Protein AF-A0A0L0DSD6-F1 (afdb_monomer_lite)

Secondary structure (DSSP, 8-state):
-HHHHHHHHHHHTHHHHHHHHTTHHHHS-HHHHHHHHHHHHHHHHHHHHHHHHHS-TTTTSHHHHHHHHHHHHHHHHHHHHHHHHHHHHS-S--HHHHHHHHHHHHHHHHHHTHHHHHHHTTSSS--HHHHHHHHHHHHHHHHHHHHHHHHHHHHHHHHHHH--SS----GGGHHHHHHHHHHHHHHHHHHHTTT--HHHHHHHHHHHHHHHHHHHHHHHHHHHHHHHHHH--

Organism: NCBI:txid461836

pLDDT: mean 80.68, std 10.78, range [45.0, 94.31]

InterPro domains:
  IPR019164 Transmembrane protein 147 [PF09767] (1-146)
  IPR019164 Transmembrane protein 147 [PTHR12869] (1-210)

Radius of gyration: 18.96 Å; chains: 1; bounding box: 38×43×60 Å

Sequence (233 aa):
MFYFLACLLVAFGPYPMVYYGSKLSDYASTSLVVRGALGYVLTSTAHMIFMATFLPVDAHEGTLRVVSLVGQTIISLVAIVGALATVSSASGSDKTKMKALALGWGAAEALGKVPQMWMGSRAHEIDLSCIGLAIKSNFDGIAAVGFLYGAFLLFEYASSLRFTSARQFVPSLFPLTAILLSIKSVVPVALSALALPLPLAIATSAAIAFGSYYLAQSAFAIHRSTRYKKRDR

Structure (mmCIF, N/CA/C/O backbone):
data_AF-A0A0L0DSD6-F1
#
_entry.id   AF-A0A0L0DSD6-F1
#
loop_
_atom_site.group_PDB
_atom_site.id
_atom_site.type_symbol
_atom_site.label_atom_id
_atom_site.label_alt_id
_atom_site.label_comp_id
_atom_site.label_asym_id
_atom_site.label_entity_id
_atom_site.label_seq_id
_atom_site.pdbx_PDB_ins_code
_atom_site.Cartn_x
_atom_site.Cartn_y
_atom_site.Cartn_z
_atom_site.occupancy
_atom_site.B_iso_or_equiv
_atom_site.auth_seq_id
_atom_site.auth_comp_id
_atom_site.auth_asym_id
_atom_site.auth_atom_id
_atom_site.pdbx_PDB_model_num
ATOM 1 N N . MET A 1 1 ? 4.543 -17.716 -23.379 1.00 69.75 1 MET A N 1
ATOM 2 C CA . MET A 1 1 ? 3.279 -17.911 -22.621 1.00 69.75 1 MET A CA 1
ATOM 3 C C . MET A 1 1 ? 3.491 -18.566 -21.257 1.00 69.75 1 MET A C 1
ATOM 5 O O . MET A 1 1 ? 3.082 -17.962 -20.278 1.00 69.75 1 MET A O 1
ATOM 9 N N . PHE A 1 2 ? 4.153 -19.727 -21.146 1.00 80.00 2 PHE A N 1
ATOM 10 C CA . PHE A 1 2 ? 4.394 -20.376 -19.840 1.00 80.00 2 PHE A CA 1
ATOM 11 C C . PHE A 1 2 ? 5.131 -19.486 -18.825 1.00 80.00 2 PHE A C 1
ATOM 13 O O . PHE A 1 2 ? 4.743 -19.428 -17.664 1.00 80.00 2 PHE A O 1
ATOM 20 N N . TYR A 1 3 ? 6.123 -18.716 -19.280 1.00 80.75 3 TYR A N 1
ATOM 21 C CA . TYR A 1 3 ? 6.858 -17.772 -18.432 1.00 80.75 3 TYR A CA 1
ATOM 22 C C . TYR A 1 3 ? 5.982 -16.639 -17.866 1.00 80.75 3 TYR A C 1
ATOM 24 O O . TYR A 1 3 ? 6.074 -16.293 -16.690 1.00 80.75 3 TYR A O 1
ATOM 32 N N . PHE A 1 4 ? 5.072 -16.111 -18.689 1.00 84.56 4 PHE A N 1
ATOM 33 C CA . PHE A 1 4 ? 4.094 -15.112 -18.261 1.00 84.56 4 PHE A CA 1
ATOM 34 C C . PHE A 1 4 ? 3.147 -15.677 -17.198 1.00 84.56 4 PHE A C 1
ATOM 36 O O . PHE A 1 4 ? 2.954 -15.046 -16.161 1.00 84.56 4 PHE A O 1
ATOM 43 N N . LEU A 1 5 ? 2.608 -16.885 -17.418 1.00 86.50 5 LEU A N 1
ATOM 44 C CA . LEU A 1 5 ? 1.748 -17.552 -16.435 1.00 86.50 5 LEU A CA 1
ATOM 45 C C . LEU A 1 5 ? 2.486 -17.807 -15.117 1.00 86.50 5 LEU A C 1
ATOM 47 O O . LEU A 1 5 ? 1.897 -17.607 -14.062 1.00 86.50 5 LEU A O 1
ATOM 51 N N . ALA A 1 6 ? 3.761 -18.200 -15.160 1.00 87.94 6 ALA A N 1
ATOM 52 C CA . ALA A 1 6 ? 4.568 -18.387 -13.957 1.00 87.94 6 ALA A CA 1
ATOM 53 C C . ALA A 1 6 ? 4.740 -17.074 -13.174 1.00 87.94 6 ALA A C 1
ATOM 55 O O . ALA A 1 6 ? 4.509 -17.051 -11.967 1.00 87.94 6 ALA A O 1
ATOM 56 N N . CYS A 1 7 ? 5.059 -15.963 -13.850 1.00 86.56 7 CYS A N 1
ATOM 57 C CA . CYS A 1 7 ? 5.152 -14.645 -13.208 1.00 86.56 7 CYS A CA 1
ATOM 58 C C . CYS A 1 7 ? 3.807 -14.205 -12.614 1.00 86.56 7 CYS A C 1
ATOM 60 O O . CYS A 1 7 ? 3.757 -13.680 -11.502 1.00 86.56 7 CYS A O 1
ATOM 62 N N . LEU A 1 8 ? 2.710 -14.465 -13.327 1.00 89.31 8 LEU A N 1
ATOM 63 C CA . LEU A 1 8 ? 1.361 -14.146 -12.874 1.00 89.31 8 LEU A CA 1
ATOM 64 C C . LEU A 1 8 ? 0.962 -15.004 -11.668 1.00 89.31 8 LEU A C 1
ATOM 66 O O . LEU A 1 8 ? 0.360 -14.495 -10.731 1.00 89.31 8 LEU A O 1
ATOM 70 N N . LEU A 1 9 ? 1.354 -16.276 -11.636 1.00 90.25 9 LEU A N 1
ATOM 71 C CA . LEU A 1 9 ? 1.111 -17.163 -10.502 1.00 90.25 9 LEU A CA 1
ATOM 72 C C . LEU A 1 9 ? 1.941 -16.759 -9.278 1.00 90.25 9 LEU A C 1
ATOM 74 O O . LEU A 1 9 ? 1.424 -16.780 -8.165 1.00 90.25 9 LEU A O 1
ATOM 78 N N . VAL A 1 10 ? 3.185 -16.316 -9.470 1.00 90.31 10 VAL A N 1
ATOM 79 C CA . VAL A 1 10 ? 4.009 -15.755 -8.387 1.00 90.31 10 VAL A CA 1
ATOM 80 C C . VAL A 1 10 ? 3.399 -14.463 -7.843 1.00 90.31 10 VAL A C 1
ATOM 82 O O . VAL A 1 10 ? 3.351 -14.292 -6.627 1.00 90.31 10 VAL A O 1
ATOM 85 N N . ALA A 1 11 ? 2.912 -13.570 -8.709 1.00 89.50 11 ALA A N 1
ATOM 86 C CA . ALA A 1 11 ? 2.319 -12.300 -8.296 1.00 89.50 11 ALA A CA 1
ATOM 87 C C . ALA A 1 11 ? 0.927 -12.473 -7.664 1.00 89.50 11 ALA A C 1
ATOM 89 O O . ALA A 1 11 ? 0.649 -11.896 -6.625 1.00 89.50 11 ALA A O 1
ATOM 90 N N . PHE A 1 12 ? 0.031 -13.266 -8.254 1.00 90.19 12 PHE A N 1
ATOM 91 C CA . PHE A 1 12 ? -1.355 -13.377 -7.784 1.00 90.19 12 PHE A CA 1
ATOM 92 C C . PHE A 1 12 ? -1.611 -14.547 -6.844 1.00 90.19 12 PHE A C 1
ATOM 94 O O . PHE A 1 12 ? -2.580 -14.494 -6.093 1.00 90.19 12 PHE A O 1
ATOM 101 N N . GLY A 1 13 ? -0.755 -15.569 -6.830 1.00 90.00 13 GLY A N 1
ATOM 102 C CA . GLY A 1 13 ? -0.880 -16.748 -5.969 1.00 90.00 13 GLY A CA 1
ATOM 103 C C . GLY A 1 13 ? -1.116 -16.463 -4.478 1.00 90.00 13 GLY A C 1
ATOM 104 O O . GLY A 1 13 ? -1.987 -17.114 -3.893 1.00 90.00 13 GLY A O 1
ATOM 105 N N . PRO A 1 14 ? -0.431 -15.495 -3.833 1.00 89.44 14 PRO A N 1
ATOM 106 C CA . PRO A 1 14 ? -0.626 -15.259 -2.402 1.00 89.44 14 PRO A CA 1
ATOM 107 C C . PRO A 1 14 ? -1.974 -14.608 -2.052 1.00 89.44 14 PRO A C 1
ATOM 109 O O . PRO A 1 14 ? -2.467 -14.805 -0.944 1.00 89.44 14 PRO A O 1
ATOM 112 N N . TYR A 1 15 ? -2.618 -13.869 -2.959 1.00 89.44 15 TYR A N 1
ATOM 113 C CA . TYR A 1 15 ? -3.869 -13.156 -2.663 1.00 89.44 15 TYR A CA 1
ATOM 114 C C . TYR A 1 15 ? -5.059 -14.075 -2.321 1.00 89.44 15 TYR A C 1
ATOM 116 O O . TYR A 1 15 ? -5.666 -13.866 -1.265 1.00 89.44 15 TYR A O 1
ATOM 124 N N . PRO A 1 16 ? -5.404 -15.108 -3.122 1.00 87.12 16 PRO A N 1
ATOM 125 C CA . PRO A 1 16 ? -6.458 -16.051 -2.759 1.00 87.12 16 PRO A CA 1
ATOM 126 C C . PRO A 1 16 ? -6.067 -16.890 -1.537 1.00 87.12 16 PRO A C 1
ATOM 128 O O . PRO A 1 16 ? -6.916 -17.136 -0.683 1.00 87.12 16 PRO A O 1
ATOM 131 N N . MET A 1 17 ? -4.788 -17.266 -1.390 1.00 89.19 17 MET A N 1
ATOM 132 C CA . MET A 1 17 ? -4.315 -17.986 -0.200 1.00 89.19 17 MET A CA 1
ATOM 133 C C . MET A 1 17 ? -4.539 -17.178 1.081 1.00 89.19 17 MET A C 1
ATOM 135 O O . MET A 1 17 ? -5.033 -17.717 2.068 1.00 89.19 17 MET A O 1
ATOM 139 N N . VAL A 1 18 ? -4.236 -15.878 1.069 1.00 88.50 18 VAL A N 1
ATOM 140 C CA . VAL A 1 18 ? -4.477 -14.993 2.217 1.00 88.50 18 VAL A CA 1
ATOM 141 C C . VAL A 1 18 ? -5.972 -14.769 2.440 1.00 88.50 18 VAL A C 1
ATOM 143 O O . VAL A 1 18 ? -6.398 -14.748 3.596 1.00 88.50 18 VAL A O 1
ATOM 146 N N . TYR A 1 19 ? -6.771 -14.640 1.376 1.00 86.25 19 TYR A N 1
ATOM 147 C CA . TYR A 1 19 ? -8.222 -14.450 1.473 1.00 86.25 19 TYR A CA 1
ATOM 148 C C . TYR A 1 19 ? -8.910 -15.615 2.201 1.00 86.25 19 TYR A C 1
ATOM 150 O O . TYR A 1 19 ? -9.615 -15.393 3.190 1.00 86.25 19 TYR A O 1
ATOM 158 N N . TYR A 1 20 ? -8.645 -16.851 1.767 1.00 86.31 20 TYR A N 1
ATOM 159 C CA . TYR A 1 20 ? -9.220 -18.053 2.379 1.00 86.31 20 TYR A CA 1
ATOM 160 C C . TYR A 1 20 ? -8.522 -18.429 3.694 1.00 86.31 20 TYR A C 1
ATOM 162 O O . TYR A 1 20 ? -9.185 -18.723 4.688 1.00 86.31 20 TYR A O 1
ATOM 170 N N . GLY A 1 21 ? -7.190 -18.353 3.753 1.00 83.56 21 GLY A N 1
ATOM 171 C CA . GLY A 1 21 ? -6.407 -18.742 4.931 1.00 83.56 21 GLY A CA 1
ATOM 172 C C . GLY A 1 21 ? -6.608 -17.831 6.144 1.00 83.56 21 GLY A C 1
ATOM 173 O O . GLY A 1 21 ? -6.533 -18.285 7.283 1.00 83.56 21 GLY A O 1
ATOM 174 N N . SER A 1 22 ? -6.926 -16.552 5.929 1.00 79.88 22 SER A N 1
ATOM 175 C CA . SER A 1 22 ? -7.184 -15.599 7.019 1.00 79.88 22 SER A CA 1
ATOM 176 C C . SER A 1 22 ? -8.644 -15.590 7.493 1.00 79.88 22 SER A C 1
ATOM 178 O O . SER A 1 22 ? -8.999 -14.733 8.307 1.00 79.88 22 SER A O 1
ATOM 180 N N . LYS A 1 23 ? -9.496 -16.487 6.966 1.00 75.19 23 LYS A N 1
ATOM 181 C CA . LYS A 1 23 ? -10.960 -16.499 7.163 1.00 75.19 23 LYS A CA 1
ATOM 182 C C . LYS A 1 23 ? -11.616 -15.148 6.869 1.00 75.19 23 LYS A C 1
ATOM 184 O O . LYS A 1 23 ? -12.619 -14.774 7.475 1.00 75.19 23 LYS A O 1
ATOM 189 N N . LEU A 1 24 ? -11.036 -14.375 5.948 1.00 70.94 24 LEU A N 1
ATOM 190 C CA . LEU A 1 24 ? -11.597 -13.081 5.568 1.00 70.94 24 LEU A CA 1
ATOM 191 C C . LEU A 1 24 ? -12.964 -13.259 4.899 1.00 70.94 24 LEU A C 1
ATOM 193 O O . LEU A 1 24 ? -13.801 -12.381 5.051 1.00 70.94 24 LEU A O 1
ATOM 197 N N . SER A 1 25 ? -13.198 -14.401 4.247 1.00 71.44 25 SER A N 1
ATOM 198 C CA . SER A 1 25 ? -14.497 -14.810 3.702 1.00 71.44 25 SER A CA 1
ATOM 199 C C . SER A 1 25 ? -15.634 -14.799 4.727 1.00 71.44 25 SER A C 1
ATOM 201 O O . SER A 1 25 ? -16.761 -14.476 4.367 1.00 71.44 25 SER A O 1
ATOM 203 N N . ASP A 1 26 ? -15.339 -15.112 5.993 1.00 70.94 26 ASP A N 1
ATOM 204 C CA . ASP A 1 26 ? -16.354 -15.284 7.040 1.00 70.94 26 ASP A CA 1
ATOM 205 C C . ASP A 1 26 ? -16.650 -13.963 7.765 1.00 70.94 26 ASP A C 1
ATOM 207 O O . ASP A 1 26 ? -17.764 -13.725 8.227 1.00 70.94 26 ASP A O 1
ATOM 211 N N . TYR A 1 27 ? -15.642 -13.088 7.872 1.00 63.53 27 TYR A N 1
ATOM 212 C CA . TYR A 1 27 ? -15.708 -11.854 8.665 1.00 63.53 27 TYR A CA 1
ATOM 213 C C . TYR A 1 27 ? -15.792 -10.569 7.836 1.00 63.53 27 TYR A C 1
ATOM 215 O O . TYR A 1 27 ? -16.232 -9.537 8.347 1.00 63.53 27 TYR A O 1
ATOM 223 N N . ALA A 1 28 ? -15.326 -10.583 6.589 1.00 62.84 28 ALA A N 1
ATOM 224 C CA . ALA A 1 28 ? -15.305 -9.424 5.711 1.00 62.84 28 ALA A CA 1
ATOM 225 C C . ALA A 1 28 ? -16.089 -9.723 4.433 1.00 62.84 28 ALA A C 1
ATOM 227 O O . ALA A 1 28 ? -15.773 -10.633 3.672 1.00 62.84 28 ALA A O 1
ATOM 228 N N . SER A 1 29 ? -17.101 -8.898 4.162 1.00 70.06 29 SER A N 1
ATOM 229 C CA . SER A 1 29 ? -17.829 -8.966 2.899 1.00 70.06 29 SER A CA 1
ATOM 230 C C . SER A 1 29 ? -16.860 -8.740 1.732 1.00 70.06 29 SER A C 1
ATOM 232 O O . SER A 1 29 ? -16.035 -7.825 1.780 1.00 70.06 29 SER A O 1
ATOM 234 N N . THR A 1 30 ? -16.989 -9.533 0.665 1.00 81.88 30 THR A N 1
ATOM 235 C CA . THR A 1 30 ? -16.294 -9.342 -0.626 1.00 81.88 30 THR A CA 1
ATOM 236 C C . THR A 1 30 ? -16.360 -7.891 -1.114 1.00 81.88 30 THR A C 1
ATOM 238 O O . THR A 1 30 ? -15.410 -7.392 -1.714 1.00 81.88 30 THR A O 1
ATOM 241 N N . SER A 1 31 ? -17.429 -7.172 -0.761 1.00 84.00 31 SER A N 1
ATOM 242 C CA . SER A 1 31 ? -17.595 -5.740 -1.017 1.00 84.00 31 SER A CA 1
ATOM 243 C C . SER A 1 31 ? -16.468 -4.861 -0.454 1.00 84.00 31 SER A C 1
ATOM 245 O O . SER A 1 31 ? -16.111 -3.871 -1.086 1.00 84.00 31 SER A O 1
ATOM 247 N N . LEU A 1 32 ? -15.859 -5.207 0.686 1.00 88.50 32 LEU A N 1
ATOM 248 C CA . LEU A 1 32 ? -14.730 -4.460 1.257 1.00 88.50 32 LEU A CA 1
ATOM 249 C C . LEU A 1 32 ? -13.452 -4.651 0.440 1.00 88.50 32 LEU A C 1
ATOM 251 O O . LEU A 1 32 ? -12.720 -3.691 0.222 1.00 88.50 32 LEU A O 1
ATOM 255 N N . VAL A 1 33 ? -13.206 -5.866 -0.052 1.00 90.00 33 VAL A N 1
ATOM 256 C CA . VAL A 1 33 ? -12.065 -6.145 -0.937 1.00 90.00 33 VAL A CA 1
ATOM 257 C C . VAL A 1 33 ? -12.231 -5.376 -2.249 1.00 90.00 33 VAL A C 1
ATOM 259 O O . VAL A 1 33 ? -11.305 -4.699 -2.689 1.00 90.00 33 VAL A O 1
ATOM 262 N N . VAL A 1 34 ? -13.438 -5.391 -2.826 1.00 91.19 34 VAL A N 1
ATOM 263 C CA . VAL A 1 34 ? -13.761 -4.626 -4.042 1.00 91.19 34 VAL A CA 1
ATOM 264 C C . VAL A 1 34 ? -13.596 -3.120 -3.819 1.00 91.19 34 VAL A C 1
ATOM 266 O O . VAL A 1 34 ? -12.998 -2.446 -4.653 1.00 91.19 34 VAL A O 1
ATOM 269 N N . ARG A 1 35 ? -14.049 -2.580 -2.679 1.00 91.44 35 ARG A N 1
ATOM 270 C CA . ARG A 1 35 ? -13.838 -1.164 -2.323 1.00 91.44 35 ARG A CA 1
ATOM 271 C C . ARG A 1 35 ? -12.358 -0.807 -2.212 1.00 91.44 35 ARG A C 1
ATOM 273 O O . ARG A 1 35 ? -11.963 0.247 -2.696 1.00 91.44 35 ARG A O 1
ATOM 280 N N . GLY A 1 36 ? -11.545 -1.680 -1.619 1.00 91.06 36 GLY A N 1
ATOM 281 C CA . GLY A 1 36 ? -10.095 -1.490 -1.538 1.00 91.06 36 GLY A CA 1
ATOM 282 C C . GLY A 1 36 ? -9.437 -1.447 -2.918 1.00 91.06 36 GLY A C 1
ATOM 283 O O . GLY A 1 36 ? -8.624 -0.564 -3.188 1.00 91.06 36 GLY A O 1
ATOM 284 N N . ALA A 1 37 ? -9.843 -2.352 -3.812 1.00 93.31 37 ALA A N 1
ATOM 285 C CA . ALA A 1 37 ? -9.363 -2.394 -5.190 1.00 93.31 37 ALA A CA 1
ATOM 286 C C . ALA A 1 37 ? -9.765 -1.141 -5.987 1.00 93.31 37 ALA A C 1
ATOM 288 O O . ALA A 1 37 ? -8.917 -0.510 -6.616 1.00 93.31 37 ALA A O 1
ATOM 289 N N . LEU A 1 38 ? -11.039 -0.737 -5.919 1.00 93.69 38 LEU A N 1
ATOM 290 C CA . LEU A 1 38 ? -11.533 0.483 -6.569 1.00 93.69 38 LEU A CA 1
ATOM 291 C C . LEU A 1 38 ? -10.842 1.738 -6.029 1.00 93.69 38 LEU A C 1
ATOM 293 O O . LEU A 1 38 ? -10.474 2.614 -6.809 1.00 93.69 38 LEU A O 1
ATOM 297 N N . GLY A 1 39 ? -10.618 1.800 -4.714 1.00 92.44 39 GLY A N 1
ATOM 298 C CA . GLY A 1 39 ? -9.873 2.876 -4.070 1.00 92.44 39 GLY A CA 1
ATOM 299 C C . GLY A 1 39 ? -8.476 3.040 -4.662 1.00 92.44 39 GLY A C 1
ATOM 300 O O . GLY A 1 39 ? -8.096 4.154 -5.024 1.00 92.44 39 GLY A O 1
ATOM 301 N N . TYR A 1 40 ? -7.744 1.937 -4.850 1.00 93.56 40 TYR A N 1
ATOM 302 C CA . TYR A 1 40 ? -6.434 1.976 -5.501 1.00 93.56 40 TYR A CA 1
ATOM 303 C C . TYR A 1 40 ? -6.523 2.459 -6.948 1.00 93.56 40 TYR A C 1
ATOM 305 O O . TYR A 1 40 ? -5.769 3.351 -7.323 1.00 93.56 40 TYR A O 1
ATOM 313 N N . VAL A 1 41 ? -7.437 1.907 -7.755 1.00 93.75 41 VAL A N 1
ATOM 314 C CA . VAL A 1 41 ? -7.557 2.267 -9.179 1.00 93.75 41 VAL A CA 1
ATOM 315 C C . VAL A 1 41 ? -7.830 3.761 -9.336 1.00 93.75 41 VAL A C 1
ATOM 317 O O . VAL A 1 41 ? -7.088 4.438 -10.040 1.00 93.75 41 VAL A O 1
ATOM 320 N N . LEU A 1 42 ? -8.819 4.300 -8.615 1.00 93.38 42 LEU A N 1
ATOM 321 C CA . LEU A 1 42 ? -9.150 5.728 -8.663 1.00 93.38 42 LEU A CA 1
ATOM 322 C C . LEU A 1 42 ? -7.969 6.603 -8.232 1.00 93.38 42 LEU A C 1
ATOM 324 O O . LEU A 1 42 ? -7.653 7.597 -8.884 1.00 93.38 42 LEU A O 1
ATOM 328 N N . THR A 1 43 ? -7.292 6.209 -7.153 1.00 92.75 43 THR A N 1
ATOM 329 C CA . THR A 1 43 ? -6.145 6.947 -6.615 1.00 92.75 43 THR A CA 1
ATOM 330 C C . THR A 1 43 ? -4.957 6.919 -7.571 1.00 92.75 43 THR A C 1
ATOM 332 O O . THR A 1 43 ? -4.324 7.946 -7.802 1.00 92.75 43 THR A O 1
ATOM 335 N N . SER A 1 44 ? -4.662 5.753 -8.142 1.00 92.38 44 SER A N 1
ATOM 336 C CA . SER A 1 44 ? -3.559 5.546 -9.079 1.00 92.38 44 SER A CA 1
ATOM 337 C C . SER A 1 44 ? -3.790 6.325 -10.371 1.00 92.38 44 SER A C 1
ATOM 339 O O . SER A 1 44 ? -2.899 7.043 -10.822 1.00 92.38 44 SER A O 1
ATOM 341 N N . THR A 1 45 ? -5.007 6.287 -10.921 1.00 91.00 45 THR A N 1
ATOM 342 C CA . THR A 1 45 ? -5.369 7.078 -12.103 1.00 91.00 45 THR A CA 1
ATOM 343 C C . THR A 1 45 ? -5.264 8.575 -11.829 1.00 91.00 45 THR A C 1
ATOM 345 O O . THR A 1 45 ? 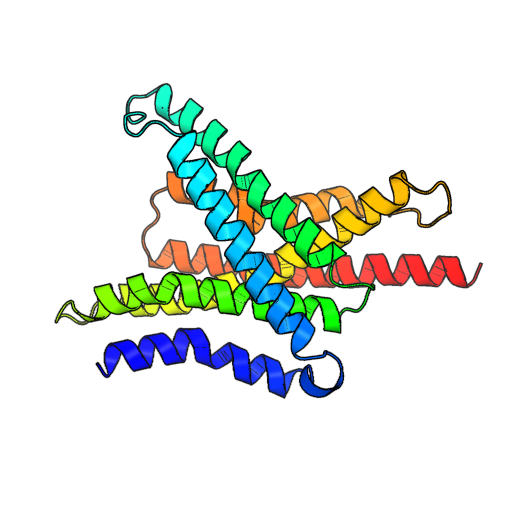-4.645 9.285 -12.618 1.00 91.00 45 THR A O 1
ATOM 348 N N . ALA A 1 46 ? -5.794 9.057 -10.700 1.00 90.69 46 ALA A N 1
ATOM 349 C CA . ALA A 1 46 ? -5.664 10.463 -10.323 1.00 90.69 46 ALA A CA 1
ATOM 350 C C . ALA A 1 46 ? -4.189 10.868 -10.202 1.00 90.69 46 ALA A C 1
ATOM 352 O O . ALA A 1 46 ? -3.771 11.851 -10.805 1.00 90.69 46 ALA A O 1
ATOM 353 N N . HIS A 1 47 ? -3.384 10.079 -9.488 1.00 88.62 47 HIS A N 1
ATOM 354 C CA . HIS A 1 47 ? -1.956 10.330 -9.315 1.00 88.62 47 HIS A CA 1
ATOM 355 C C . HIS A 1 47 ? -1.209 10.410 -10.655 1.00 88.62 47 HIS A C 1
ATOM 357 O O . HIS A 1 47 ? -0.403 11.318 -10.846 1.00 88.62 47 HIS A O 1
ATOM 363 N N . MET A 1 48 ? -1.511 9.518 -11.602 1.00 88.38 48 MET A N 1
ATOM 364 C CA . MET A 1 48 ? -0.903 9.539 -12.937 1.00 88.38 48 MET A CA 1
ATOM 365 C C . MET A 1 48 ? -1.317 10.767 -13.753 1.00 88.38 48 MET A C 1
ATOM 367 O O . MET A 1 48 ? -0.473 11.351 -14.428 1.00 88.38 48 MET A O 1
ATOM 371 N N . ILE A 1 49 ? -2.579 11.199 -13.658 1.00 89.44 49 ILE A N 1
ATOM 372 C CA . ILE A 1 49 ? -3.046 12.434 -14.304 1.00 89.44 49 ILE A CA 1
ATOM 373 C C . ILE A 1 49 ? -2.310 13.643 -13.717 1.00 89.44 49 ILE A C 1
ATOM 375 O O . ILE A 1 49 ? -1.752 14.428 -14.474 1.00 89.44 49 ILE A O 1
ATOM 379 N N . PHE A 1 50 ? -2.236 13.758 -12.385 1.00 88.12 50 PHE A N 1
ATOM 380 C CA . PHE A 1 50 ? -1.523 14.855 -11.721 1.00 88.12 50 PHE A CA 1
ATOM 381 C C . PHE A 1 50 ? -0.033 14.881 -12.080 1.00 88.12 50 PHE A C 1
ATOM 383 O O . PHE A 1 50 ? 0.513 15.951 -12.349 1.00 88.12 50 PHE A O 1
ATOM 390 N N . MET A 1 51 ? 0.618 13.715 -12.121 1.00 84.56 51 MET A N 1
ATOM 391 C CA . MET A 1 51 ? 2.008 13.604 -12.568 1.00 84.56 51 MET A CA 1
ATOM 392 C C . MET A 1 51 ? 2.170 14.105 -14.006 1.00 84.56 51 MET A C 1
ATOM 394 O O . MET A 1 51 ? 3.076 14.887 -14.272 1.00 84.56 51 MET A O 1
ATOM 398 N N . ALA A 1 52 ? 1.279 13.714 -14.918 1.00 85.94 52 ALA A N 1
ATOM 399 C CA . ALA A 1 52 ? 1.360 14.103 -16.324 1.00 85.94 52 ALA A CA 1
ATOM 400 C C . ALA A 1 52 ? 1.046 15.588 -16.580 1.00 85.94 52 ALA A C 1
ATOM 402 O O . ALA A 1 52 ? 1.575 16.163 -17.525 1.00 85.94 52 ALA A O 1
ATOM 403 N N . THR A 1 53 ? 0.187 16.217 -15.772 1.00 86.88 53 THR A N 1
ATOM 404 C CA . THR A 1 53 ? -0.217 17.617 -15.985 1.00 86.88 53 THR A CA 1
ATOM 405 C C . THR A 1 53 ? 0.727 18.624 -15.342 1.00 86.88 53 THR A C 1
ATOM 407 O O . THR A 1 53 ? 0.920 19.706 -15.887 1.00 86.88 53 THR A O 1
ATOM 410 N N . PHE A 1 54 ? 1.268 18.311 -14.160 1.00 80.00 54 PHE A N 1
ATOM 411 C CA . PHE A 1 54 ? 2.037 19.276 -13.366 1.00 80.00 54 PHE A CA 1
ATOM 412 C C . PHE A 1 54 ? 3.554 19.131 -13.508 1.00 80.00 54 PHE A C 1
ATOM 414 O O . PHE A 1 54 ? 4.266 20.073 -13.158 1.00 80.00 54 PHE A O 1
ATOM 421 N N . LEU A 1 55 ? 4.069 18.001 -14.013 1.00 77.06 55 LEU A N 1
ATOM 422 C CA . LEU A 1 55 ? 5.499 17.855 -14.285 1.00 77.06 55 LEU A CA 1
ATOM 423 C C . LEU A 1 55 ? 5.823 18.083 -15.767 1.00 77.06 55 LEU A C 1
ATOM 425 O O . LEU A 1 55 ? 5.407 17.284 -16.606 1.00 77.06 55 LEU A O 1
ATOM 429 N N . PRO A 1 56 ? 6.606 19.124 -16.100 1.00 65.94 56 PRO A N 1
ATOM 430 C CA . PRO A 1 56 ? 7.131 19.295 -17.448 1.00 65.94 56 PRO A CA 1
ATOM 431 C C . PRO A 1 56 ? 8.165 18.204 -17.771 1.00 65.94 56 PRO A C 1
ATOM 433 O O . PRO A 1 56 ? 8.977 17.829 -16.923 1.00 65.94 56 PRO A O 1
ATOM 436 N N . VAL A 1 57 ? 8.143 17.716 -19.015 1.00 61.47 57 VAL A N 1
ATOM 437 C CA . VAL A 1 57 ? 8.979 16.600 -19.505 1.00 61.47 57 VAL A CA 1
ATOM 438 C C . VAL A 1 57 ? 10.482 16.946 -19.516 1.00 61.47 57 VAL A C 1
ATOM 440 O O . VAL A 1 57 ? 11.313 16.055 -19.364 1.00 61.47 57 VAL A O 1
ATOM 443 N N . ASP A 1 58 ? 10.838 18.233 -19.580 1.00 56.31 58 ASP A N 1
ATOM 444 C CA . ASP A 1 58 ? 12.212 18.705 -19.832 1.00 56.31 58 ASP A CA 1
ATOM 445 C C . ASP A 1 58 ? 13.044 19.019 -18.568 1.00 56.31 58 ASP A C 1
ATOM 447 O O . ASP A 1 58 ? 14.081 19.679 -18.625 1.00 56.31 58 ASP A O 1
ATOM 451 N N . ALA A 1 59 ? 12.628 18.548 -17.390 1.00 55.19 59 ALA A N 1
ATOM 452 C CA . ALA A 1 59 ? 13.245 18.891 -16.102 1.00 55.19 59 ALA A CA 1
ATOM 453 C C . ALA A 1 59 ? 14.572 18.149 -15.779 1.00 55.19 59 ALA A C 1
ATOM 455 O O . ALA A 1 59 ? 14.816 17.799 -14.620 1.00 55.19 59 ALA A O 1
ATOM 456 N N . HIS A 1 60 ? 15.428 17.875 -16.773 1.00 54.88 60 HIS A N 1
ATOM 457 C CA . HIS A 1 60 ? 16.635 17.042 -16.601 1.00 54.88 60 HIS A CA 1
ATOM 458 C C . HIS A 1 60 ? 17.916 17.813 -16.210 1.00 54.88 60 HIS A C 1
ATOM 460 O O . HIS A 1 60 ? 18.900 17.202 -15.799 1.00 54.88 60 HIS A O 1
ATOM 466 N N . GLU A 1 61 ? 17.909 19.147 -16.264 1.00 56.50 61 GLU A N 1
ATOM 467 C CA . GLU A 1 61 ? 19.072 19.989 -15.937 1.00 56.50 61 GLU A CA 1
ATOM 468 C C . GLU A 1 61 ? 19.098 20.382 -14.444 1.00 56.50 61 GLU A C 1
ATOM 470 O O . GLU A 1 61 ? 18.180 21.032 -13.947 1.00 56.50 61 GLU A O 1
ATOM 475 N N . GLY A 1 62 ? 20.160 19.996 -13.724 1.00 62.16 62 GLY A N 1
ATOM 476 C CA . GLY A 1 62 ? 20.585 20.476 -12.392 1.00 62.16 62 GLY A CA 1
ATOM 477 C C . GLY A 1 62 ? 19.501 20.947 -11.405 1.00 62.16 62 GLY A C 1
ATOM 478 O O . GLY A 1 62 ? 19.029 20.183 -10.561 1.00 62.16 62 GLY A O 1
ATOM 479 N N . THR A 1 63 ? 19.136 22.230 -11.470 1.00 62.75 63 THR A N 1
ATOM 480 C CA . THR A 1 63 ? 18.148 22.891 -10.594 1.00 62.75 63 THR A CA 1
ATOM 481 C C . THR A 1 63 ? 16.708 22.430 -10.835 1.00 62.75 63 THR A C 1
ATOM 483 O O . THR A 1 63 ? 15.923 22.357 -9.886 1.00 62.75 63 THR A O 1
ATOM 486 N N . LEU A 1 64 ? 16.358 22.027 -12.059 1.00 67.56 64 LEU A N 1
ATOM 487 C CA . LEU A 1 64 ? 15.041 21.476 -12.401 1.00 67.56 64 LEU A CA 1
ATOM 488 C C . LEU A 1 64 ? 14.818 20.078 -11.802 1.00 67.56 64 LEU A C 1
ATOM 490 O O . LEU A 1 64 ? 13.676 19.693 -11.542 1.00 67.56 64 LEU A O 1
ATOM 494 N N . ARG A 1 65 ? 15.891 19.341 -11.480 1.00 72.25 65 ARG A N 1
ATOM 495 C CA . ARG A 1 65 ? 15.799 18.037 -10.803 1.00 72.25 65 ARG A CA 1
ATOM 496 C C . ARG A 1 65 ? 15.285 18.156 -9.365 1.00 72.25 65 ARG A C 1
ATOM 498 O O . ARG A 1 65 ? 14.512 17.317 -8.915 1.00 72.25 65 ARG A O 1
ATOM 505 N N . VAL A 1 66 ? 15.688 19.198 -8.636 1.00 74.69 66 VAL A N 1
ATOM 506 C CA . VAL A 1 66 ? 15.203 19.426 -7.261 1.00 74.69 66 VAL A CA 1
ATOM 507 C C . VAL A 1 66 ? 13.740 19.866 -7.285 1.00 74.69 66 VAL A C 1
ATOM 509 O O . VAL A 1 66 ? 12.930 19.343 -6.524 1.00 74.69 66 VAL A O 1
ATOM 512 N N . VAL A 1 67 ? 13.382 20.769 -8.202 1.00 77.75 67 VAL A N 1
ATOM 513 C CA . VAL A 1 67 ? 11.999 21.244 -8.371 1.00 77.75 67 VAL A CA 1
ATOM 514 C C . VAL A 1 67 ? 11.065 20.100 -8.778 1.00 77.75 67 VAL A C 1
ATOM 516 O O . VAL A 1 67 ? 9.980 19.970 -8.211 1.00 77.75 67 VAL A O 1
ATOM 519 N N . SER A 1 68 ? 11.492 19.225 -9.692 1.00 77.75 68 SER A N 1
ATOM 520 C CA . SER A 1 68 ? 10.713 18.040 -10.075 1.00 77.75 68 SER A CA 1
ATOM 521 C C . SER A 1 68 ? 10.577 17.031 -8.936 1.00 77.75 68 SER A C 1
ATOM 523 O O . SER A 1 68 ? 9.479 16.515 -8.740 1.00 77.75 68 SER A O 1
ATOM 525 N N . LEU A 1 69 ? 11.613 16.804 -8.117 1.00 79.19 69 LEU A N 1
ATOM 526 C CA . LEU A 1 69 ? 11.493 15.970 -6.912 1.00 79.19 69 LEU A CA 1
ATOM 527 C C . LEU A 1 69 ? 10.465 16.540 -5.923 1.00 79.19 69 LEU A C 1
ATOM 529 O O . LEU A 1 69 ? 9.619 15.807 -5.409 1.00 79.19 69 LEU A O 1
ATOM 533 N N . VAL A 1 70 ? 10.506 17.850 -5.667 1.00 81.88 70 VAL A N 1
ATOM 534 C CA . VAL A 1 70 ? 9.534 18.515 -4.785 1.00 81.88 70 VAL A CA 1
ATOM 535 C C . VAL A 1 70 ? 8.122 18.396 -5.366 1.00 81.88 70 VAL A C 1
ATOM 537 O O . VAL A 1 70 ? 7.206 17.996 -4.650 1.00 81.88 70 VAL A O 1
ATOM 540 N N . GLY A 1 71 ? 7.944 18.616 -6.670 1.00 82.38 71 GLY A N 1
ATOM 541 C CA . GLY A 1 71 ? 6.665 18.399 -7.353 1.00 82.38 71 GLY A CA 1
ATOM 542 C C . GLY A 1 71 ? 6.152 16.962 -7.215 1.00 82.38 71 GLY A C 1
ATOM 543 O O . GLY A 1 71 ? 5.005 16.751 -6.825 1.00 82.38 71 GLY A O 1
ATOM 544 N N . GLN A 1 72 ? 7.015 15.966 -7.435 1.00 82.75 72 GLN A N 1
ATOM 545 C CA . GLN A 1 72 ? 6.674 14.547 -7.287 1.00 82.75 72 GLN A CA 1
ATOM 546 C C . GLN A 1 72 ? 6.247 14.204 -5.859 1.00 82.75 72 GLN A C 1
ATOM 548 O O . GLN A 1 72 ? 5.266 13.486 -5.663 1.00 82.75 72 GLN A O 1
ATOM 553 N N . THR A 1 73 ? 6.945 14.730 -4.849 1.00 81.56 73 THR A N 1
ATOM 554 C CA . THR A 1 73 ? 6.574 14.503 -3.442 1.00 81.56 73 THR A CA 1
ATOM 555 C C . THR A 1 73 ? 5.239 15.145 -3.076 1.00 81.56 73 THR A C 1
ATOM 557 O O . THR A 1 73 ? 4.431 14.493 -2.415 1.00 81.56 73 THR A O 1
ATOM 560 N N . ILE A 1 74 ? 4.948 16.357 -3.554 1.00 85.38 74 ILE A N 1
ATOM 561 C CA . ILE A 1 74 ? 3.646 17.010 -3.341 1.00 85.38 74 ILE A CA 1
ATOM 562 C C . ILE A 1 74 ? 2.530 16.206 -4.013 1.00 85.38 74 ILE A C 1
ATOM 564 O O . ILE A 1 74 ? 1.507 15.926 -3.393 1.00 85.38 74 ILE A O 1
ATOM 568 N N . ILE A 1 75 ? 2.735 15.774 -5.257 1.00 85.88 75 ILE A N 1
ATOM 569 C CA . ILE A 1 75 ? 1.746 14.986 -6.001 1.00 85.88 75 ILE A CA 1
ATOM 570 C C . ILE A 1 75 ? 1.541 13.608 -5.361 1.00 85.88 75 ILE A C 1
ATOM 572 O O . ILE A 1 75 ? 0.415 13.109 -5.327 1.00 85.88 75 ILE A O 1
ATOM 576 N N . SER A 1 76 ? 2.577 13.028 -4.745 1.00 84.06 76 SER A N 1
ATOM 577 C CA . SER A 1 76 ? 2.449 11.768 -4.006 1.00 84.06 76 SER A CA 1
ATOM 578 C C . SER A 1 76 ? 1.437 11.850 -2.850 1.00 84.06 76 SER A C 1
ATOM 580 O O . SER A 1 76 ? 0.839 10.834 -2.495 1.00 84.06 76 SER A O 1
ATOM 582 N N . LEU A 1 77 ? 1.132 13.053 -2.332 1.00 86.12 77 LEU A N 1
ATOM 583 C CA . LEU A 1 77 ? 0.096 13.253 -1.310 1.00 86.12 77 LEU A CA 1
ATOM 584 C C . LEU A 1 77 ? -1.308 12.852 -1.791 1.00 86.12 77 LEU A C 1
ATOM 586 O O . LEU A 1 77 ? -2.153 12.492 -0.970 1.00 86.12 77 LEU A O 1
ATOM 590 N N . VAL A 1 78 ? -1.562 12.833 -3.104 1.00 89.12 78 VAL A N 1
ATOM 591 C CA . VAL A 1 78 ? -2.818 12.320 -3.683 1.00 89.12 78 VAL A CA 1
ATOM 592 C C . VAL A 1 78 ? -3.058 10.869 -3.260 1.00 89.12 78 VAL A C 1
ATOM 594 O O . VAL A 1 78 ? -4.193 10.498 -2.959 1.00 89.12 78 VAL A O 1
ATOM 597 N N . ALA A 1 79 ? -1.995 10.064 -3.142 1.00 88.12 79 ALA A N 1
ATOM 598 C CA . ALA A 1 79 ? -2.097 8.683 -2.680 1.00 88.12 79 ALA A CA 1
ATOM 599 C C . ALA A 1 79 ? -2.639 8.590 -1.247 1.00 88.12 79 ALA A C 1
ATOM 601 O O . ALA A 1 79 ? -3.448 7.716 -0.932 1.00 88.12 79 ALA A O 1
ATOM 602 N N . ILE A 1 80 ? -2.227 9.522 -0.386 1.00 88.94 80 ILE A N 1
ATOM 603 C CA . ILE A 1 80 ? -2.678 9.612 1.006 1.00 88.94 80 ILE A CA 1
ATOM 604 C C . ILE A 1 80 ? -4.156 10.008 1.061 1.00 88.94 80 ILE A C 1
ATOM 606 O O . ILE A 1 80 ? -4.928 9.398 1.801 1.00 88.94 80 ILE A O 1
ATOM 610 N N . VAL A 1 81 ? -4.568 10.994 0.261 1.00 90.62 81 VAL A N 1
ATOM 611 C CA . VAL A 1 81 ? -5.974 11.423 0.175 1.00 90.62 81 VAL A CA 1
ATOM 612 C C . VAL A 1 81 ? -6.860 10.276 -0.312 1.00 90.62 81 VAL A C 1
ATOM 614 O O . VAL A 1 81 ? -7.900 10.000 0.288 1.00 90.62 81 VAL A O 1
ATOM 617 N N . GLY A 1 82 ? -6.424 9.555 -1.345 1.00 89.81 82 GLY A N 1
ATOM 618 C CA . GLY A 1 82 ? -7.124 8.382 -1.860 1.00 89.81 82 GLY A CA 1
ATOM 619 C C . GLY A 1 82 ? -7.247 7.254 -0.832 1.00 89.81 82 GLY A C 1
ATOM 620 O O . GLY A 1 82 ? -8.324 6.676 -0.656 1.00 89.81 82 GLY A O 1
ATOM 621 N N . ALA A 1 83 ? -6.185 6.992 -0.067 1.00 90.12 83 ALA A N 1
ATOM 622 C CA . ALA A 1 83 ? -6.214 6.035 1.037 1.00 90.12 83 ALA A CA 1
ATOM 623 C C . ALA A 1 83 ? -7.199 6.450 2.143 1.00 90.12 83 ALA A C 1
ATOM 625 O O . ALA A 1 83 ? -7.987 5.624 2.602 1.00 90.12 83 ALA A O 1
ATOM 626 N N . LEU A 1 84 ? -7.212 7.728 2.535 1.00 90.44 84 LEU A N 1
ATOM 627 C CA . LEU A 1 84 ? -8.154 8.274 3.519 1.00 90.44 84 LEU A CA 1
ATOM 628 C C . LEU A 1 84 ? -9.609 8.170 3.046 1.00 90.44 84 LEU A C 1
ATOM 630 O O . LEU A 1 84 ? -10.486 7.779 3.819 1.00 90.44 84 LEU A O 1
ATOM 634 N N . ALA A 1 85 ? -9.879 8.468 1.775 1.00 90.81 85 ALA A N 1
ATOM 635 C CA . ALA A 1 85 ? -11.206 8.305 1.184 1.00 90.81 85 ALA A CA 1
ATOM 636 C C . ALA A 1 85 ? -11.640 6.828 1.195 1.00 90.81 85 ALA A C 1
ATOM 638 O O . ALA A 1 85 ? -12.753 6.496 1.601 1.00 90.81 85 ALA A O 1
ATOM 639 N N . THR A 1 86 ? -10.725 5.922 0.849 1.00 91.00 86 THR A N 1
ATOM 640 C CA . THR A 1 86 ? -10.990 4.476 0.826 1.00 91.00 86 THR A CA 1
ATOM 641 C C . THR A 1 86 ? -11.281 3.945 2.228 1.00 91.00 86 THR A C 1
ATOM 643 O O . THR A 1 86 ? -12.263 3.230 2.429 1.00 91.00 86 THR A O 1
ATOM 646 N N . VAL A 1 87 ? -10.490 4.349 3.222 1.00 89.44 87 VAL A N 1
ATOM 647 C CA . VAL A 1 87 ? -10.697 3.954 4.620 1.00 89.44 87 VAL A CA 1
ATOM 648 C C . VAL A 1 87 ? -11.971 4.561 5.203 1.00 89.44 87 VAL A C 1
ATOM 650 O O . VAL A 1 87 ? -12.718 3.856 5.873 1.00 89.44 87 VAL A O 1
ATOM 653 N N . SER A 1 88 ? -12.272 5.829 4.921 1.00 87.38 88 SER A N 1
ATOM 654 C CA . SER A 1 88 ? -13.499 6.466 5.424 1.00 87.38 88 SER A CA 1
ATOM 655 C C . SER A 1 88 ? -14.774 5.836 4.848 1.00 87.38 88 SER A C 1
ATOM 657 O O . SER A 1 88 ? -15.790 5.771 5.539 1.00 87.38 88 SER A O 1
ATOM 659 N N . SER A 1 89 ? -14.714 5.280 3.631 1.00 83.81 89 SER A N 1
ATOM 660 C CA . SER A 1 89 ? -15.812 4.498 3.041 1.00 83.81 89 SER A CA 1
ATOM 661 C C . SER A 1 89 ? -16.055 3.145 3.737 1.00 83.81 89 SER A C 1
ATOM 663 O O . SER A 1 89 ? -17.139 2.557 3.633 1.00 83.81 89 SER A O 1
ATOM 665 N N . ALA A 1 90 ? -15.052 2.630 4.451 1.00 76.44 90 ALA A N 1
ATOM 666 C CA . ALA A 1 90 ? -15.108 1.384 5.201 1.00 76.44 90 ALA A CA 1
ATOM 667 C C . ALA A 1 90 ? -15.405 1.689 6.679 1.00 76.44 90 ALA A C 1
ATOM 669 O O . ALA A 1 90 ? -14.512 1.792 7.513 1.00 76.44 90 ALA A O 1
ATOM 670 N N . SER A 1 91 ? -16.689 1.846 7.012 1.00 60.09 91 SER A N 1
ATOM 671 C CA . SER A 1 91 ? -17.134 2.168 8.374 1.00 60.09 91 SER A CA 1
ATOM 672 C C . SER A 1 91 ? -16.679 1.125 9.421 1.00 60.09 91 SER A C 1
ATOM 674 O O . SER A 1 91 ? -17.048 -0.058 9.368 1.00 60.09 91 SER A O 1
ATOM 676 N N . GLY A 1 92 ? -15.896 1.575 10.410 1.00 62.41 92 GLY A N 1
ATOM 677 C CA . GLY A 1 92 ? -15.580 0.839 11.642 1.00 62.41 92 GLY A CA 1
ATOM 678 C C . GLY A 1 92 ? -14.110 0.432 11.841 1.00 62.41 92 GLY A C 1
ATOM 679 O O . GLY A 1 92 ? -13.360 0.190 10.901 1.00 62.41 92 GLY A O 1
ATOM 680 N N . SER A 1 93 ? -13.718 0.309 13.114 1.00 63.09 93 SER A N 1
ATOM 681 C CA . SER A 1 93 ? -12.353 0.011 13.581 1.00 63.09 93 SER A CA 1
ATOM 682 C C . SER A 1 93 ? -12.086 -1.497 13.729 1.00 63.09 93 SER A C 1
ATOM 684 O O . SER A 1 93 ? -11.687 -1.956 14.803 1.00 63.09 93 SER A O 1
ATOM 686 N N . ASP A 1 94 ? -12.279 -2.286 12.671 1.00 74.12 94 ASP A N 1
ATOM 687 C CA . ASP A 1 94 ? -12.007 -3.729 12.733 1.00 74.12 94 ASP A CA 1
ATOM 688 C C . ASP A 1 94 ? -10.713 -4.094 12.001 1.00 74.12 94 ASP A C 1
ATOM 690 O O . ASP A 1 94 ? -10.547 -3.810 10.812 1.00 74.12 94 ASP A O 1
ATOM 694 N N . LYS A 1 95 ? -9.808 -4.800 12.702 1.00 79.44 95 LYS A N 1
ATOM 695 C CA . LYS A 1 95 ? -8.561 -5.340 12.120 1.00 79.44 95 LYS A CA 1
ATOM 696 C C . LYS A 1 95 ? -8.835 -6.123 10.835 1.00 79.44 95 LYS A C 1
ATOM 698 O O . LYS A 1 95 ? -8.062 -6.046 9.887 1.00 79.44 95 LYS A O 1
ATOM 703 N N . THR A 1 96 ? -9.912 -6.903 10.827 1.00 82.00 96 THR A N 1
ATOM 704 C CA . THR A 1 96 ? -10.321 -7.755 9.706 1.00 82.00 96 THR A CA 1
ATOM 705 C C . THR A 1 96 ? -10.774 -6.931 8.505 1.00 82.00 96 THR A C 1
ATOM 707 O O . THR A 1 96 ? -10.357 -7.226 7.388 1.00 82.00 96 THR A O 1
ATOM 710 N N . LYS A 1 97 ? -11.529 -5.845 8.725 1.00 84.81 97 LYS A N 1
ATOM 711 C CA . LYS A 1 97 ? -11.950 -4.919 7.661 1.00 84.81 97 LYS A CA 1
ATOM 712 C C . LYS A 1 97 ? -10.758 -4.228 7.008 1.00 84.81 97 LYS A C 1
ATOM 714 O O . LYS A 1 97 ? -10.679 -4.202 5.785 1.00 84.81 97 LYS A O 1
ATOM 719 N N . MET A 1 98 ? -9.803 -3.739 7.804 1.00 87.25 98 MET A N 1
ATOM 720 C CA . MET A 1 98 ? -8.609 -3.082 7.255 1.00 87.25 98 MET A CA 1
ATOM 721 C C . MET A 1 98 ? -7.713 -4.052 6.487 1.00 87.25 98 MET A C 1
ATOM 723 O O . MET A 1 98 ? -7.211 -3.702 5.423 1.00 87.25 98 MET A O 1
ATOM 727 N N . LYS A 1 99 ? -7.572 -5.296 6.962 1.00 88.31 99 LYS A N 1
ATOM 728 C CA . LYS A 1 99 ? -6.879 -6.348 6.206 1.00 88.31 99 LYS A CA 1
ATOM 729 C C . LYS A 1 99 ? -7.571 -6.650 4.874 1.00 88.31 99 LYS A C 1
ATOM 731 O O . LYS A 1 99 ? -6.881 -6.806 3.875 1.00 88.31 99 LYS A O 1
ATOM 736 N N . ALA A 1 100 ? -8.904 -6.694 4.839 1.00 89.81 100 ALA A N 1
ATOM 737 C CA . ALA A 1 100 ? -9.659 -6.934 3.607 1.00 89.81 100 ALA A CA 1
ATOM 738 C C . ALA A 1 100 ? -9.510 -5.786 2.598 1.00 89.81 100 ALA A C 1
ATOM 740 O O . ALA A 1 100 ? -9.273 -6.028 1.415 1.00 89.81 100 ALA A O 1
ATOM 741 N N . LEU A 1 101 ? -9.582 -4.543 3.078 1.00 91.62 101 LEU A N 1
ATOM 742 C CA . LEU A 1 101 ? -9.373 -3.344 2.267 1.00 91.62 101 LEU A CA 1
ATOM 743 C C . LEU A 1 101 ? -7.951 -3.314 1.681 1.00 91.62 101 LEU A C 1
ATOM 745 O O . LEU A 1 101 ? -7.772 -3.068 0.490 1.00 91.62 101 LEU A O 1
ATOM 749 N N . ALA A 1 102 ? -6.947 -3.638 2.502 1.00 91.19 102 ALA A N 1
ATOM 750 C CA . ALA A 1 102 ? -5.548 -3.704 2.085 1.00 91.19 102 ALA A CA 1
ATOM 751 C C . ALA A 1 102 ? -5.264 -4.836 1.100 1.00 91.19 102 ALA A C 1
ATOM 753 O O . ALA A 1 102 ? -4.481 -4.647 0.173 1.00 91.19 102 ALA A O 1
ATOM 754 N N . LEU A 1 103 ? -5.922 -5.985 1.264 1.00 92.62 103 LEU A N 1
ATOM 755 C CA . LEU A 1 103 ? -5.813 -7.096 0.325 1.00 92.62 103 LEU A CA 1
ATOM 756 C C . LEU A 1 103 ? -6.324 -6.690 -1.063 1.00 92.62 103 LEU A C 1
ATOM 758 O O . LEU A 1 103 ? -5.652 -6.946 -2.058 1.00 92.62 103 LEU A O 1
ATOM 762 N N . GLY A 1 104 ? -7.473 -6.008 -1.122 1.00 91.56 104 GLY A N 1
ATOM 763 C CA . GLY A 1 104 ? -8.024 -5.474 -2.369 1.00 91.56 104 GLY A CA 1
ATOM 764 C C . GLY A 1 104 ? -7.131 -4.414 -3.009 1.00 91.56 104 GLY A C 1
ATOM 765 O O . GLY A 1 104 ? -6.856 -4.479 -4.206 1.00 91.56 104 GLY A O 1
ATOM 766 N N . TRP A 1 105 ? -6.621 -3.480 -2.202 1.00 94.31 105 TRP A N 1
ATOM 767 C CA . TRP A 1 105 ? -5.683 -2.448 -2.651 1.00 94.31 105 TRP A CA 1
ATOM 768 C C . TRP A 1 105 ? -4.415 -3.059 -3.256 1.00 94.31 105 TRP A C 1
ATOM 770 O O . TRP A 1 105 ? -4.040 -2.740 -4.381 1.00 94.31 105 TRP A O 1
ATOM 780 N N . GLY A 1 106 ? -3.783 -3.990 -2.535 1.00 92.81 106 GLY A N 1
ATOM 781 C CA . GLY A 1 106 ? -2.585 -4.678 -3.002 1.00 92.81 106 GLY A CA 1
ATOM 782 C C . GLY A 1 106 ? -2.835 -5.536 -4.244 1.00 92.81 106 GLY A C 1
ATOM 783 O O . GLY A 1 106 ? -1.952 -5.631 -5.091 1.00 92.81 106 GLY A O 1
ATOM 784 N N . ALA A 1 107 ? -4.012 -6.157 -4.378 1.00 92.44 107 ALA A N 1
ATOM 785 C CA . ALA A 1 107 ? -4.351 -6.968 -5.550 1.00 92.44 107 ALA A CA 1
ATOM 786 C C . ALA A 1 107 ? -4.513 -6.102 -6.806 1.00 92.44 107 ALA A C 1
ATOM 788 O O . ALA A 1 107 ? -4.019 -6.456 -7.876 1.00 92.44 107 ALA A O 1
ATOM 789 N N . ALA A 1 108 ? -5.160 -4.942 -6.671 1.00 93.94 108 ALA A N 1
ATOM 790 C CA . ALA A 1 108 ? -5.305 -3.983 -7.761 1.00 93.94 108 ALA A CA 1
ATOM 791 C C . ALA A 1 108 ? -3.954 -3.377 -8.179 1.00 93.94 108 ALA A C 1
ATOM 793 O O . ALA A 1 108 ? -3.696 -3.175 -9.363 1.00 93.94 108 ALA A O 1
ATOM 794 N N . GLU A 1 109 ? -3.056 -3.155 -7.222 1.00 92.19 109 GLU A N 1
ATOM 795 C CA . GLU A 1 109 ? -1.689 -2.711 -7.493 1.00 92.19 109 GLU A CA 1
ATOM 796 C C . GLU A 1 109 ? -0.856 -3.750 -8.243 1.00 92.19 109 GLU A C 1
ATOM 798 O O . GLU A 1 109 ? -0.140 -3.401 -9.183 1.00 92.19 109 GLU A O 1
ATOM 803 N N . ALA A 1 110 ? -0.991 -5.032 -7.895 1.00 91.88 110 ALA A N 1
ATOM 804 C CA . ALA A 1 110 ? -0.385 -6.112 -8.668 1.00 91.88 110 ALA A CA 1
ATOM 805 C C . ALA A 1 110 ? -0.953 -6.179 -10.094 1.00 91.88 110 ALA A C 1
ATOM 807 O O . ALA A 1 110 ? -0.199 -6.358 -11.053 1.00 91.88 110 ALA A O 1
ATOM 808 N N . LEU A 1 111 ? -2.261 -5.948 -10.256 1.00 92.31 111 LEU A N 1
ATOM 809 C CA . LEU A 1 111 ? -2.919 -5.878 -11.564 1.00 92.31 111 LEU A CA 1
ATOM 810 C C . LEU A 1 111 ? -2.369 -4.752 -12.442 1.00 92.31 111 LEU A C 1
ATOM 812 O O . LEU A 1 111 ? -2.156 -4.963 -13.635 1.00 92.31 111 LEU A O 1
ATOM 816 N N . GLY A 1 112 ? -2.034 -3.603 -11.852 1.00 88.94 112 GLY A N 1
ATOM 817 C CA . GLY A 1 112 ? -1.395 -2.492 -12.563 1.00 88.94 112 GLY A CA 1
ATOM 818 C C . GLY A 1 112 ? -0.038 -2.841 -13.191 1.00 88.94 112 GLY A C 1
ATOM 819 O O . GLY A 1 112 ? 0.358 -2.216 -14.172 1.00 88.94 112 GLY A O 1
ATOM 820 N N . LYS A 1 113 ? 0.662 -3.863 -12.682 1.00 88.94 113 LYS A N 1
ATOM 821 C CA . LYS A 1 113 ? 1.975 -4.305 -13.190 1.00 88.94 113 LYS A CA 1
ATOM 822 C C . LYS A 1 113 ? 1.888 -5.410 -14.243 1.00 88.94 113 LYS A C 1
ATOM 824 O O . LYS A 1 113 ? 2.891 -5.721 -14.884 1.00 88.94 113 LYS A O 1
ATOM 829 N N . VAL A 1 114 ? 0.704 -5.976 -14.480 1.00 88.75 114 VAL A N 1
ATOM 830 C CA . VAL A 1 114 ? 0.497 -7.038 -15.479 1.00 88.75 114 VAL A CA 1
ATOM 831 C C . VAL A 1 114 ? 0.924 -6.625 -16.893 1.00 88.75 114 VAL A C 1
ATOM 833 O O . VAL A 1 114 ? 1.583 -7.438 -17.541 1.00 88.75 114 VAL A O 1
ATOM 836 N N . PRO A 1 115 ? 0.658 -5.396 -17.386 1.00 87.94 115 PRO A N 1
ATOM 837 C CA . PRO A 1 115 ? 1.144 -4.976 -18.701 1.00 87.94 115 PRO A CA 1
ATOM 838 C C . PRO A 1 115 ? 2.675 -5.010 -18.810 1.00 87.94 115 PRO A C 1
ATOM 840 O O . PRO A 1 115 ? 3.209 -5.451 -19.825 1.00 87.94 115 PRO A O 1
ATOM 843 N N . GLN A 1 116 ? 3.387 -4.608 -17.750 1.00 83.94 116 GLN A N 1
ATOM 844 C CA . GLN A 1 116 ? 4.852 -4.651 -17.704 1.00 83.94 116 GLN A CA 1
ATOM 845 C C . GLN A 1 116 ? 5.366 -6.096 -17.709 1.00 83.94 116 GLN A C 1
ATOM 847 O O . GLN A 1 116 ? 6.279 -6.420 -18.465 1.00 83.94 116 GLN A O 1
ATOM 852 N N . MET A 1 117 ? 4.735 -6.984 -16.933 1.00 83.94 117 MET A N 1
ATOM 853 C CA . MET A 1 117 ? 5.061 -8.417 -16.924 1.00 83.94 117 MET A CA 1
ATOM 854 C C . MET A 1 117 ? 4.775 -9.081 -18.278 1.00 83.94 117 MET A C 1
ATOM 856 O O . MET A 1 117 ? 5.545 -9.926 -18.731 1.00 83.94 117 MET A O 1
ATOM 860 N N . TRP A 1 118 ? 3.690 -8.689 -18.953 1.00 83.56 118 TRP A N 1
ATOM 861 C CA . TRP A 1 118 ? 3.346 -9.187 -20.285 1.00 83.56 118 TRP A CA 1
ATOM 862 C C . TRP A 1 118 ? 4.384 -8.770 -21.323 1.00 83.56 118 TRP A C 1
ATOM 864 O O . TRP A 1 118 ? 4.890 -9.625 -22.050 1.00 83.56 118 TRP A O 1
ATOM 874 N N . MET A 1 119 ? 4.731 -7.481 -21.370 1.00 81.75 119 MET A N 1
ATOM 875 C CA . MET A 1 119 ? 5.738 -6.968 -22.302 1.00 81.75 119 MET A CA 1
ATOM 876 C C . MET A 1 119 ? 7.110 -7.596 -22.051 1.00 81.75 119 MET A C 1
ATOM 878 O O . MET A 1 119 ? 7.737 -8.056 -23.001 1.00 81.75 119 MET A O 1
ATOM 882 N N . GLY A 1 120 ? 7.535 -7.713 -20.790 1.00 75.62 120 GLY A N 1
ATOM 883 C CA . GLY A 1 120 ? 8.798 -8.368 -20.446 1.00 75.62 120 GLY A CA 1
ATOM 884 C C . GLY A 1 120 ? 8.824 -9.856 -20.816 1.00 75.62 120 GLY A C 1
ATOM 885 O O . GLY A 1 120 ? 9.838 -10.358 -21.281 1.00 75.62 120 GLY A O 1
ATOM 886 N N . SER A 1 121 ? 7.687 -10.555 -20.737 1.00 71.44 121 SER A N 1
ATOM 887 C CA . SER A 1 121 ? 7.591 -11.969 -21.137 1.00 71.44 121 SER A CA 1
ATOM 888 C C . SER A 1 121 ? 7.652 -12.227 -22.650 1.00 71.44 121 SER A C 1
ATOM 890 O O . SER A 1 121 ? 7.711 -13.388 -23.063 1.00 71.44 121 SER A O 1
ATOM 892 N N . ARG A 1 122 ? 7.581 -11.172 -23.479 1.00 70.94 122 ARG A N 1
ATOM 893 C CA . ARG A 1 122 ? 7.746 -11.269 -24.938 1.00 70.94 122 ARG A CA 1
ATOM 894 C C . ARG A 1 122 ? 9.210 -11.247 -25.373 1.00 70.94 122 ARG A C 1
ATOM 896 O O . ARG A 1 122 ? 9.486 -11.682 -26.487 1.00 70.94 122 ARG A O 1
ATOM 903 N N . ALA A 1 123 ? 10.125 -10.776 -24.525 1.00 63.88 123 ALA A N 1
ATOM 904 C CA . ALA A 1 123 ? 11.551 -10.931 -24.770 1.00 63.88 123 ALA A CA 1
ATOM 905 C C . ALA A 1 123 ? 11.894 -12.428 -24.682 1.00 63.88 123 ALA A C 1
ATOM 907 O O . ALA A 1 123 ? 11.526 -13.103 -23.725 1.00 63.88 123 ALA A O 1
ATOM 908 N N . HIS A 1 124 ? 12.514 -12.979 -25.725 1.00 54.91 124 HIS A N 1
ATOM 909 C CA . HIS A 1 124 ? 12.698 -14.426 -25.904 1.00 54.91 124 HIS A CA 1
ATOM 910 C C . HIS A 1 124 ? 13.824 -15.019 -25.029 1.00 54.91 124 HIS A C 1
ATOM 912 O O . HIS A 1 124 ? 14.100 -16.214 -25.098 1.00 54.91 124 HIS A O 1
ATOM 918 N N . GLU A 1 125 ? 14.450 -14.198 -24.186 1.00 59.81 125 GLU A N 1
ATOM 919 C CA . GLU A 1 125 ? 15.542 -14.564 -23.289 1.00 59.81 125 GLU A CA 1
ATOM 920 C C . GLU A 1 125 ? 15.029 -14.666 -21.846 1.00 59.81 125 GLU A C 1
ATOM 922 O O . GLU A 1 125 ? 14.104 -13.958 -21.445 1.00 59.81 125 GLU A O 1
ATOM 927 N N . ILE A 1 126 ? 15.601 -15.583 -21.059 1.00 64.31 126 ILE A N 1
ATOM 928 C CA . ILE A 1 126 ? 15.237 -15.796 -19.651 1.00 64.31 126 ILE A CA 1
ATOM 929 C C . ILE A 1 126 ? 15.677 -14.569 -18.843 1.00 64.31 126 ILE A C 1
ATOM 931 O O . ILE A 1 126 ? 16.775 -14.522 -18.294 1.00 64.31 126 ILE A O 1
ATOM 935 N N . ASP A 1 127 ? 14.815 -13.560 -18.784 1.00 68.69 127 ASP A N 1
ATOM 936 C CA . ASP A 1 127 ? 15.082 -12.321 -18.067 1.00 68.69 127 ASP A CA 1
ATOM 937 C C . ASP A 1 127 ? 14.528 -12.395 -16.640 1.00 68.69 127 ASP A C 1
ATOM 939 O O . ASP A 1 127 ? 13.313 -12.322 -16.415 1.00 68.69 127 ASP A O 1
ATOM 943 N N . LEU A 1 128 ? 15.426 -12.509 -15.654 1.00 77.38 128 LEU A N 1
ATOM 944 C CA . LEU A 1 128 ? 15.094 -12.523 -14.223 1.00 77.38 128 LEU A CA 1
ATOM 945 C C . LEU A 1 128 ? 14.341 -11.258 -13.774 1.00 77.38 128 LEU A C 1
ATOM 947 O O . LEU A 1 128 ? 13.714 -11.269 -12.711 1.00 77.38 128 LEU A O 1
ATOM 951 N N . SER A 1 129 ? 14.347 -10.187 -14.570 1.00 80.88 129 SER A N 1
ATOM 952 C CA . SER A 1 129 ? 13.648 -8.937 -14.268 1.00 80.88 129 SER A CA 1
ATOM 953 C C . SER A 1 129 ? 12.134 -9.120 -14.137 1.00 80.88 129 SER A C 1
ATOM 955 O O . SER A 1 129 ? 11.526 -8.516 -13.253 1.00 80.88 129 SER A O 1
ATOM 957 N N . CYS A 1 130 ? 11.511 -9.997 -14.938 1.00 81.38 130 CYS A N 1
ATOM 958 C CA . CYS A 1 130 ? 10.068 -10.267 -14.835 1.00 81.38 130 CYS A CA 1
ATOM 959 C C . CYS A 1 130 ? 9.696 -10.969 -13.522 1.00 81.38 130 CYS A C 1
ATOM 961 O O . CYS A 1 130 ? 8.743 -10.567 -12.852 1.00 81.38 130 CYS A O 1
ATOM 963 N N . ILE A 1 131 ? 10.471 -11.983 -13.121 1.00 85.06 131 ILE A N 1
ATOM 964 C CA . ILE A 1 131 ? 10.284 -12.673 -11.836 1.00 85.06 131 ILE A CA 1
ATOM 965 C C . ILE A 1 131 ? 10.564 -11.711 -10.676 1.00 85.06 131 ILE A C 1
ATOM 967 O O . ILE A 1 131 ? 9.789 -11.652 -9.722 1.00 85.06 131 ILE A O 1
ATOM 971 N N . GLY A 1 132 ? 11.626 -10.907 -10.773 1.00 87.38 132 GLY A N 1
ATOM 972 C CA . GLY A 1 132 ? 11.950 -9.878 -9.786 1.00 87.38 132 GLY A CA 1
ATOM 973 C C . GLY A 1 132 ? 10.826 -8.854 -9.613 1.00 87.38 132 GLY A C 1
ATOM 974 O O . GLY A 1 132 ? 10.489 -8.493 -8.485 1.00 87.38 132 GLY A O 1
ATOM 975 N N . LEU A 1 133 ? 10.182 -8.442 -10.710 1.00 86.88 133 LEU A N 1
ATOM 976 C CA . LEU A 1 133 ? 9.020 -7.552 -10.688 1.00 86.88 133 LEU A CA 1
ATOM 977 C C . LEU A 1 133 ? 7.801 -8.209 -10.022 1.00 86.88 133 LEU A C 1
ATOM 979 O O . LEU A 1 133 ? 7.113 -7.555 -9.235 1.00 86.88 133 LEU A O 1
ATOM 983 N N . ALA A 1 134 ? 7.548 -9.493 -10.293 1.00 88.88 134 ALA A N 1
ATOM 984 C CA . ALA A 1 134 ? 6.475 -10.255 -9.651 1.00 88.88 134 ALA A CA 1
ATOM 985 C C . ALA A 1 134 ? 6.690 -10.379 -8.135 1.00 88.88 134 ALA A C 1
ATOM 987 O O . ALA A 1 134 ? 5.783 -10.091 -7.353 1.00 88.88 134 ALA A O 1
ATOM 988 N N . ILE A 1 135 ? 7.911 -10.706 -7.707 1.00 90.75 135 ILE A N 1
ATOM 989 C CA . ILE A 1 135 ? 8.287 -10.775 -6.288 1.00 90.75 135 ILE A CA 1
ATOM 990 C C . ILE A 1 135 ? 8.141 -9.405 -5.619 1.00 90.75 135 ILE A C 1
ATOM 992 O O . ILE A 1 135 ? 7.522 -9.292 -4.560 1.00 90.75 135 ILE A O 1
ATOM 996 N N . LYS A 1 136 ? 8.651 -8.344 -6.254 1.00 89.31 136 LYS A N 1
ATOM 997 C CA . LYS A 1 136 ? 8.502 -6.968 -5.765 1.00 89.31 136 LYS A CA 1
ATOM 998 C C . LYS A 1 136 ? 7.030 -6.584 -5.605 1.00 89.31 136 LYS A C 1
ATOM 1000 O O . LYS A 1 136 ? 6.665 -5.948 -4.623 1.00 89.31 136 LYS A O 1
ATOM 1005 N N . SER A 1 137 ? 6.167 -7.014 -6.527 1.00 90.00 137 SER A N 1
ATOM 1006 C CA . SER A 1 137 ? 4.725 -6.772 -6.436 1.00 90.00 137 SER A CA 1
ATOM 1007 C C . SER A 1 137 ? 4.087 -7.364 -5.180 1.00 90.00 137 SER A C 1
ATOM 1009 O O . SER A 1 137 ? 3.233 -6.714 -4.581 1.00 90.00 137 SER A O 1
ATOM 1011 N N . ASN A 1 138 ? 4.526 -8.545 -4.745 1.00 92.56 138 ASN A N 1
ATOM 1012 C CA . ASN A 1 138 ? 4.040 -9.150 -3.503 1.00 92.56 138 ASN A CA 1
ATOM 1013 C C . ASN A 1 138 ? 4.450 -8.333 -2.274 1.00 92.56 138 ASN A C 1
ATOM 1015 O O . ASN A 1 138 ? 3.629 -8.098 -1.385 1.00 92.56 138 ASN A O 1
ATOM 1019 N N . PHE A 1 139 ? 5.700 -7.862 -2.232 1.00 91.44 139 PHE A N 1
ATOM 1020 C CA . PHE A 1 139 ? 6.167 -6.996 -1.149 1.00 91.44 139 PHE A CA 1
ATOM 1021 C C . PHE A 1 139 ? 5.411 -5.669 -1.119 1.00 91.44 139 PHE A C 1
ATOM 1023 O O . PHE A 1 139 ? 4.974 -5.240 -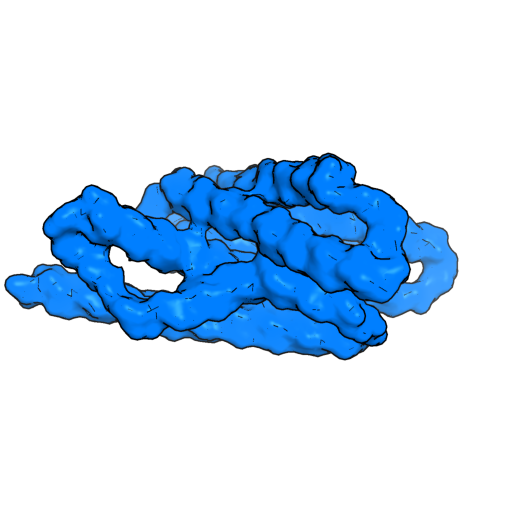0.051 1.00 91.44 139 PHE A O 1
ATOM 1030 N N . ASP A 1 140 ? 5.156 -5.069 -2.280 1.00 89.44 140 ASP A N 1
ATOM 1031 C CA . ASP A 1 140 ? 4.328 -3.869 -2.366 1.00 89.44 140 ASP A CA 1
ATOM 1032 C C . ASP A 1 140 ? 2.904 -4.147 -1.850 1.00 89.44 140 ASP A C 1
ATOM 1034 O O . ASP A 1 140 ? 2.361 -3.351 -1.082 1.00 89.44 140 ASP A O 1
ATOM 1038 N N . GLY A 1 141 ? 2.314 -5.304 -2.163 1.00 88.81 141 GLY A N 1
ATOM 1039 C CA . GLY A 1 141 ? 1.029 -5.735 -1.599 1.00 88.81 141 GLY A CA 1
ATOM 1040 C C . GLY A 1 141 ? 1.033 -5.810 -0.065 1.00 88.81 141 GLY A C 1
ATOM 1041 O O . GLY A 1 141 ? 0.115 -5.307 0.582 1.00 88.81 141 GLY A O 1
ATOM 1042 N N . ILE A 1 142 ? 2.094 -6.351 0.540 1.00 91.06 142 ILE A N 1
ATOM 1043 C CA . ILE A 1 142 ? 2.263 -6.389 2.005 1.00 91.06 142 ILE A CA 1
ATOM 1044 C C . ILE A 1 142 ? 2.409 -4.969 2.575 1.00 91.06 142 ILE A C 1
ATOM 1046 O O . ILE A 1 142 ? 1.761 -4.632 3.569 1.00 91.06 142 ILE A O 1
ATOM 1050 N N . ALA A 1 143 ? 3.188 -4.105 1.921 1.00 89.81 143 ALA A N 1
ATOM 1051 C CA . ALA A 1 143 ? 3.347 -2.706 2.319 1.00 89.81 143 ALA A CA 1
ATOM 1052 C C . ALA A 1 143 ? 2.025 -1.912 2.248 1.00 89.81 143 ALA A C 1
ATOM 1054 O O . ALA A 1 143 ? 1.832 -0.961 3.010 1.00 89.81 143 ALA A O 1
ATOM 1055 N N . ALA A 1 144 ? 1.077 -2.317 1.389 1.00 90.12 144 ALA A N 1
ATOM 1056 C CA . ALA A 1 144 ? -0.262 -1.720 1.329 1.00 90.12 144 ALA A CA 1
ATOM 1057 C C . ALA A 1 144 ? -1.017 -1.851 2.661 1.00 90.12 144 ALA A C 1
ATOM 1059 O O . ALA A 1 144 ? -1.775 -0.954 3.033 1.00 90.12 144 ALA A O 1
ATOM 1060 N N . VAL A 1 145 ? -0.779 -2.938 3.405 1.00 89.94 145 VAL A N 1
ATOM 1061 C CA . VAL A 1 145 ? -1.388 -3.163 4.723 1.00 89.94 145 VAL A CA 1
ATOM 1062 C C . VAL A 1 145 ? -0.933 -2.099 5.712 1.00 89.94 145 VAL A C 1
ATOM 1064 O O . VAL A 1 145 ? -1.770 -1.496 6.382 1.00 89.94 145 VAL A O 1
ATOM 1067 N N . GLY A 1 146 ? 0.375 -1.836 5.781 1.00 88.31 146 GLY A N 1
ATOM 1068 C CA . GLY A 1 146 ? 0.918 -0.792 6.649 1.00 88.31 146 GLY A CA 1
ATOM 1069 C C . GLY A 1 146 ? 0.424 0.600 6.258 1.00 88.31 146 GLY A C 1
ATOM 1070 O O . GLY A 1 146 ? 0.024 1.381 7.120 1.00 88.31 146 GLY A O 1
ATOM 1071 N N . PHE A 1 147 ? 0.367 0.876 4.955 1.00 90.31 147 PHE A N 1
ATOM 1072 C CA . PHE A 1 147 ? -0.076 2.159 4.415 1.00 90.31 147 PHE A CA 1
ATOM 1073 C C 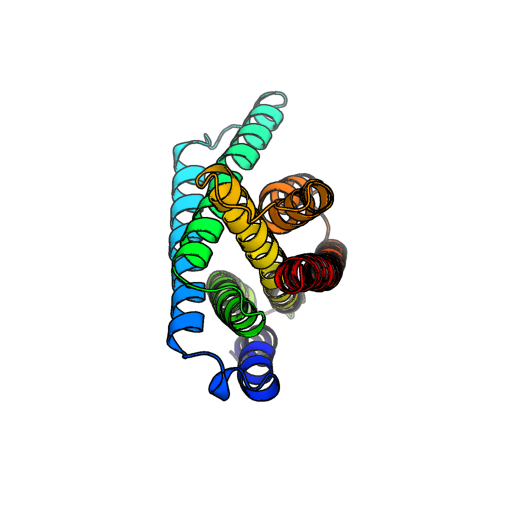. PHE A 1 147 ? -1.542 2.485 4.743 1.00 90.31 147 PHE A C 1
ATOM 1075 O O . PHE A 1 147 ? -1.823 3.530 5.333 1.00 90.31 147 PHE A O 1
ATOM 1082 N N . LEU A 1 148 ? -2.484 1.581 4.440 1.00 90.62 148 LEU A N 1
ATOM 1083 C CA . LEU A 1 148 ? -3.901 1.797 4.771 1.00 90.62 148 LEU A CA 1
ATOM 1084 C C . LEU A 1 148 ? -4.138 1.848 6.278 1.00 90.62 148 LEU A C 1
ATOM 1086 O O . LEU A 1 148 ? -5.022 2.563 6.749 1.00 90.62 148 LEU A O 1
ATOM 1090 N N . TYR A 1 149 ? -3.330 1.121 7.045 1.00 88.62 149 TYR A N 1
ATOM 1091 C CA . TYR A 1 149 ? -3.390 1.183 8.492 1.00 88.62 149 TYR A CA 1
ATOM 1092 C C . TYR A 1 149 ? -2.965 2.557 9.040 1.00 88.62 149 TYR A C 1
ATOM 1094 O O . TYR A 1 149 ? -3.635 3.119 9.912 1.00 88.62 149 TYR A O 1
ATOM 1102 N N . GLY A 1 150 ? -1.899 3.138 8.484 1.00 87.81 150 GLY A N 1
ATOM 1103 C CA . GLY A 1 150 ? -1.507 4.520 8.759 1.00 87.81 150 GLY A CA 1
ATOM 1104 C C . GLY A 1 150 ? -2.611 5.517 8.395 1.00 87.81 150 GLY A C 1
ATOM 1105 O O . GLY A 1 150 ? -2.925 6.397 9.197 1.00 87.81 150 GLY A O 1
ATOM 1106 N N . ALA A 1 151 ? -3.256 5.338 7.236 1.00 89.19 151 ALA A N 1
ATOM 1107 C CA . ALA A 1 151 ? -4.375 6.178 6.805 1.00 89.19 151 ALA A CA 1
ATOM 1108 C C . ALA A 1 151 ? -5.578 6.076 7.758 1.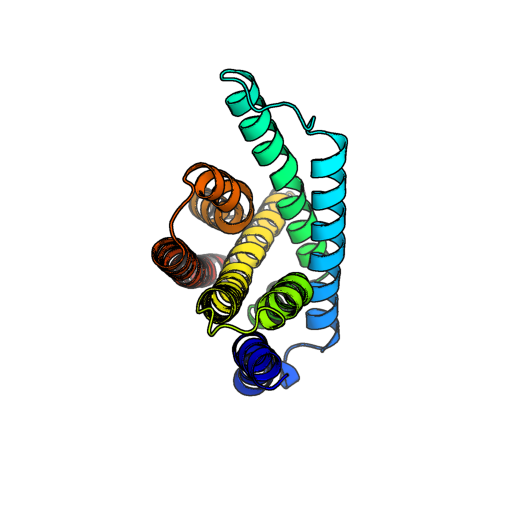00 89.19 151 ALA A C 1
ATOM 1110 O O . ALA A 1 151 ? -6.185 7.090 8.094 1.00 89.19 151 ALA A O 1
ATOM 1111 N N . PHE A 1 152 ? -5.886 4.881 8.264 1.00 88.44 152 PHE A N 1
ATOM 1112 C CA . PHE A 1 152 ? -6.930 4.681 9.270 1.00 88.44 152 PHE A CA 1
ATOM 1113 C C . PHE A 1 152 ? -6.655 5.431 10.572 1.00 88.44 152 PHE A C 1
ATOM 1115 O O . PHE A 1 152 ? -7.534 6.124 11.084 1.00 88.44 152 PHE A O 1
ATOM 1122 N N . LEU A 1 153 ? -5.434 5.335 11.097 1.00 85.88 153 LEU A N 1
ATOM 1123 C CA . LEU A 1 153 ? -5.061 6.065 12.306 1.00 85.88 153 LEU A CA 1
ATOM 1124 C C . LEU A 1 153 ? -5.123 7.584 12.105 1.00 85.88 153 LEU A C 1
ATOM 1126 O O . LEU A 1 153 ? -5.570 8.297 13.002 1.00 85.88 153 LEU A O 1
ATOM 1130 N N . LEU A 1 154 ? -4.719 8.074 10.930 1.00 86.75 154 LEU A N 1
ATOM 1131 C CA . LEU A 1 154 ? -4.836 9.488 10.583 1.00 86.75 154 LEU A CA 1
ATOM 1132 C C . LEU A 1 154 ? -6.303 9.927 10.467 1.00 86.75 154 LEU A C 1
ATOM 1134 O O . LEU A 1 154 ? -6.651 11.013 10.925 1.00 86.75 154 LEU A O 1
ATOM 1138 N N . PHE A 1 155 ? -7.173 9.088 9.902 1.00 86.38 155 PHE A N 1
ATOM 1139 C CA . PHE A 1 155 ? -8.609 9.354 9.837 1.00 86.38 155 PHE A CA 1
ATOM 1140 C C . PHE A 1 155 ? -9.233 9.438 11.235 1.00 86.38 155 PHE A C 1
ATOM 1142 O O . PHE A 1 155 ? -9.949 10.395 11.527 1.00 86.38 155 PHE A O 1
ATOM 1149 N N . GLU A 1 156 ? -8.923 8.493 12.128 1.00 81.31 156 GLU A N 1
ATOM 1150 C CA . GLU A 1 156 ? -9.380 8.546 13.523 1.00 81.31 156 GLU A CA 1
ATOM 1151 C C . GLU A 1 156 ? -8.841 9.799 14.235 1.00 81.31 156 GLU A C 1
ATOM 1153 O O . GLU A 1 156 ? -9.612 10.480 14.911 1.00 81.31 156 GLU A O 1
ATOM 1158 N N . TYR A 1 157 ? -7.575 10.180 14.020 1.00 79.50 157 TYR A N 1
ATOM 1159 C CA . TYR A 1 157 ? -7.017 11.434 14.542 1.00 79.50 157 TYR A CA 1
ATOM 1160 C C . TYR A 1 157 ? -7.781 12.668 14.048 1.00 79.50 157 TYR A C 1
ATOM 1162 O O . TYR A 1 157 ? -8.246 13.477 14.851 1.00 79.50 157 TYR A O 1
ATOM 1170 N N . ALA A 1 158 ? -7.976 12.791 12.733 1.00 80.62 158 ALA A N 1
ATOM 1171 C CA . ALA A 1 158 ? -8.715 13.897 12.133 1.00 80.62 158 ALA A CA 1
ATOM 1172 C C . ALA A 1 158 ? -10.169 13.947 12.633 1.00 80.62 158 ALA A C 1
ATOM 1174 O O . ALA A 1 158 ? -10.712 15.024 12.883 1.00 80.62 158 ALA A O 1
ATOM 1175 N N . SER A 1 159 ? -10.794 12.785 12.835 1.00 77.56 159 SER A N 1
ATOM 1176 C CA . SER A 1 159 ? -12.139 12.690 13.405 1.00 77.56 159 SER A CA 1
ATOM 1177 C C . SER A 1 159 ? -12.184 13.104 14.882 1.00 77.56 159 SER A C 1
ATOM 1179 O O . SER A 1 159 ? -13.135 13.765 15.296 1.00 77.56 159 SER A O 1
ATOM 1181 N N . SER A 1 160 ? -11.135 12.801 15.656 1.00 74.44 160 SER A N 1
ATOM 1182 C CA . SER A 1 160 ? -10.993 13.237 17.051 1.00 74.44 160 SER A CA 1
ATOM 1183 C C . SER A 1 160 ? -10.811 14.747 17.179 1.00 74.44 160 SER A C 1
ATOM 1185 O O . SER A 1 160 ? -11.162 15.293 18.218 1.00 74.44 160 SER A O 1
ATOM 1187 N N . LEU A 1 161 ? -10.245 15.417 16.173 1.00 73.81 161 LEU A N 1
ATOM 1188 C CA . LEU A 1 161 ? -10.133 16.878 16.157 1.00 73.81 161 LEU A CA 1
ATOM 1189 C C . LEU A 1 161 ? -11.471 17.551 15.825 1.00 73.81 161 LEU A C 1
ATOM 1191 O O . LEU A 1 161 ? -11.752 18.635 16.323 1.00 73.81 161 LEU A O 1
ATOM 1195 N N 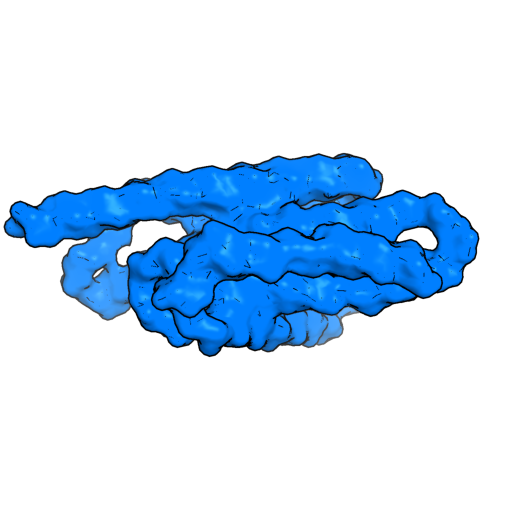. ARG A 1 162 ? -12.300 16.913 14.986 1.00 67.62 162 ARG A N 1
ATOM 1196 C CA . ARG A 1 162 ? -13.604 17.452 14.561 1.00 67.62 162 ARG A CA 1
ATOM 1197 C C . ARG A 1 162 ? -14.687 17.357 15.630 1.00 67.62 162 ARG A C 1
ATOM 1199 O O . ARG A 1 162 ? -15.561 18.214 15.667 1.00 67.62 162 ARG A O 1
ATOM 1206 N N . PHE A 1 163 ? -14.659 16.326 16.471 1.00 65.88 163 PHE A N 1
ATOM 1207 C CA . PHE A 1 163 ? -15.645 16.143 17.532 1.00 65.88 163 PHE A CA 1
ATOM 1208 C C . PHE A 1 163 ? -14.987 16.332 18.902 1.00 65.88 163 PHE A C 1
ATOM 1210 O O . PHE A 1 163 ? -14.129 15.546 19.289 1.00 65.88 163 PHE A O 1
ATOM 1217 N N . THR A 1 164 ? -15.465 17.303 19.690 1.00 52.59 164 THR A N 1
ATOM 1218 C CA . THR A 1 164 ? -15.075 17.586 21.094 1.00 52.59 164 THR A CA 1
ATOM 1219 C C . THR A 1 164 ? -15.342 16.421 22.065 1.00 52.59 164 THR A C 1
ATOM 1221 O O . THR A 1 164 ? -15.137 16.532 23.271 1.00 52.59 164 THR A O 1
ATOM 1224 N N . SER A 1 165 ? -15.818 15.283 21.556 1.00 45.00 165 SER A N 1
ATOM 1225 C CA . SER A 1 165 ? -16.139 14.082 22.313 1.00 45.00 165 SER A CA 1
ATOM 1226 C C . SER A 1 165 ? -14.943 13.129 22.329 1.00 45.00 165 SER A C 1
ATOM 1228 O O . SER A 1 165 ? -14.730 12.374 21.384 1.00 45.00 165 SER A O 1
ATOM 1230 N N . ALA A 1 166 ? -14.161 13.212 23.411 1.00 46.75 166 ALA A N 1
ATOM 1231 C CA . ALA A 1 166 ? -13.425 12.166 24.146 1.00 46.75 166 ALA A CA 1
ATOM 1232 C C . ALA A 1 166 ? -12.786 10.946 23.429 1.00 46.75 166 ALA A C 1
ATOM 1234 O O . ALA A 1 166 ? -12.314 10.031 24.104 1.00 46.75 166 ALA A O 1
ATOM 1235 N N . ARG A 1 167 ? -12.655 10.891 22.103 1.00 51.47 167 ARG A N 1
ATOM 1236 C CA . ARG A 1 167 ? -11.839 9.886 21.401 1.00 51.47 167 ARG A CA 1
ATOM 1237 C C . ARG A 1 167 ? -10.405 10.375 21.272 1.00 51.47 167 ARG A C 1
ATOM 1239 O O . ARG A 1 167 ? -9.846 10.361 20.189 1.00 51.47 167 ARG A O 1
ATOM 1246 N N . GLN A 1 168 ? -9.827 10.809 22.392 1.00 57.50 168 GLN A N 1
ATOM 1247 C CA . GLN A 1 168 ? -8.460 11.322 22.478 1.00 57.50 168 GLN A CA 1
ATOM 1248 C C . GLN A 1 168 ? -7.477 10.334 21.838 1.00 57.50 168 GLN A C 1
ATOM 1250 O O . GLN A 1 168 ? -7.097 9.327 22.448 1.00 57.50 168 GLN A O 1
ATOM 1255 N N . PHE A 1 169 ? -7.092 10.649 20.604 1.00 59.38 169 PHE A N 1
ATOM 1256 C CA . PHE A 1 169 ? -5.972 10.053 19.901 1.00 59.38 169 PHE A CA 1
ATOM 1257 C C . PHE A 1 169 ? -4.723 10.171 20.772 1.00 59.38 169 PHE A C 1
ATOM 1259 O O . PHE A 1 169 ? -4.502 11.191 21.424 1.00 59.38 169 PHE A O 1
ATOM 1266 N N . VAL A 1 170 ? -3.917 9.114 20.818 1.00 65.38 170 VAL A N 1
ATOM 1267 C CA . VAL A 1 170 ? -2.699 9.123 21.626 1.00 65.38 170 VAL A CA 1
ATOM 1268 C C . VAL A 1 170 ? -1.621 9.856 20.826 1.00 65.38 170 VAL A C 1
ATOM 1270 O O . VAL A 1 170 ? -1.218 9.339 19.784 1.00 65.38 170 VAL A O 1
ATOM 1273 N N . PRO A 1 171 ? -1.124 11.024 21.274 1.00 66.25 171 PRO A N 1
ATOM 1274 C CA . PRO A 1 171 ? -0.157 11.813 20.508 1.00 66.25 171 PRO A CA 1
ATOM 1275 C C . PRO A 1 171 ? 1.148 11.054 20.210 1.00 66.25 171 PRO A C 1
ATOM 1277 O O . PRO A 1 171 ? 1.800 11.332 19.209 1.00 66.25 171 PRO A O 1
ATOM 1280 N N . SER A 1 172 ? 1.487 10.022 20.993 1.00 68.12 172 SER A N 1
ATOM 1281 C CA . SER A 1 172 ? 2.633 9.141 20.719 1.00 68.12 172 SER A CA 1
ATOM 1282 C C . SER A 1 172 ? 2.492 8.284 19.452 1.00 68.12 172 SER A C 1
ATOM 1284 O O . SER A 1 172 ? 3.492 7.756 18.970 1.00 68.12 172 SER A O 1
ATOM 1286 N N . LEU A 1 173 ? 1.289 8.151 18.879 1.00 75.06 173 LEU A N 1
ATOM 1287 C CA . LEU A 1 173 ? 1.064 7.431 17.620 1.00 75.06 173 LEU A CA 1
ATOM 1288 C C . LEU A 1 173 ? 1.326 8.299 16.381 1.00 75.06 173 LEU A C 1
ATOM 1290 O O . LEU A 1 173 ? 1.505 7.745 15.302 1.00 75.06 173 LEU A O 1
ATOM 1294 N N . PHE A 1 174 ? 1.409 9.625 16.520 1.00 75.81 174 PHE A N 1
ATOM 1295 C CA . PHE A 1 174 ? 1.634 10.558 15.411 1.00 75.81 174 PHE A CA 1
ATOM 1296 C C . PHE A 1 174 ? 2.926 10.320 14.594 1.00 75.81 174 PHE A C 1
ATOM 1298 O O . PHE A 1 174 ? 2.852 10.295 13.364 1.00 75.81 174 PHE A O 1
ATOM 1305 N N . PRO A 1 175 ? 4.114 10.089 15.197 1.00 77.69 175 PRO A N 1
ATOM 1306 C CA . PRO A 1 175 ? 5.307 9.770 14.405 1.00 77.69 175 PRO A CA 1
ATOM 1307 C C . PRO A 1 175 ? 5.146 8.441 13.656 1.00 77.69 175 PRO A C 1
ATOM 1309 O O . PRO A 1 175 ? 5.607 8.274 12.531 1.00 77.69 175 PRO A O 1
ATOM 1312 N N . LEU A 1 176 ? 4.431 7.502 14.267 1.00 77.69 176 LEU A N 1
ATOM 1313 C CA . LEU A 1 176 ? 4.228 6.161 13.750 1.00 77.69 176 LEU A CA 1
ATOM 1314 C C . LEU A 1 176 ? 3.254 6.174 12.554 1.00 77.69 176 LEU A C 1
ATOM 1316 O O . LEU A 1 176 ? 3.494 5.497 11.554 1.00 77.69 176 LEU A O 1
ATOM 1320 N N . THR A 1 177 ? 2.214 7.015 12.587 1.00 78.06 177 THR A N 1
ATOM 1321 C CA . THR A 1 177 ? 1.332 7.250 11.431 1.00 78.06 177 THR A CA 1
ATOM 1322 C C . THR A 1 177 ? 2.055 7.936 10.280 1.00 78.06 177 THR A C 1
ATOM 1324 O O . THR A 1 177 ? 1.865 7.539 9.131 1.00 78.06 177 THR A O 1
ATOM 1327 N N . ALA A 1 178 ? 2.910 8.920 10.570 1.00 78.81 178 ALA A N 1
ATOM 1328 C CA . ALA A 1 178 ? 3.704 9.609 9.554 1.00 78.81 178 ALA A CA 1
ATOM 1329 C C . ALA A 1 178 ? 4.664 8.650 8.826 1.00 78.81 178 ALA A C 1
ATOM 1331 O O . ALA A 1 178 ? 4.744 8.673 7.596 1.00 78.81 178 ALA A O 1
ATOM 1332 N N . ILE A 1 179 ? 5.328 7.751 9.562 1.00 81.00 179 ILE A N 1
ATOM 1333 C CA . ILE A 1 179 ? 6.200 6.718 8.981 1.00 81.00 179 ILE A CA 1
ATOM 1334 C C . ILE A 1 179 ? 5.399 5.792 8.054 1.00 81.00 179 ILE A C 1
ATOM 1336 O O . ILE A 1 179 ? 5.802 5.566 6.914 1.00 81.00 179 ILE A O 1
ATOM 1340 N N . LEU A 1 180 ? 4.236 5.305 8.498 1.00 79.44 180 LEU A N 1
ATOM 1341 C CA . LEU A 1 180 ? 3.392 4.393 7.713 1.00 79.44 180 LEU A CA 1
ATOM 1342 C C . LEU A 1 180 ? 2.843 5.019 6.423 1.00 79.44 180 LEU A C 1
ATOM 1344 O O . LEU A 1 180 ? 2.761 4.336 5.404 1.00 79.44 180 LEU A O 1
ATOM 1348 N N . LEU A 1 181 ? 2.500 6.310 6.438 1.00 79.88 181 LEU A N 1
ATOM 1349 C CA . LEU A 1 181 ? 2.068 7.035 5.236 1.00 79.88 181 LEU A CA 1
ATOM 1350 C C . LEU A 1 181 ? 3.214 7.258 4.244 1.00 79.88 181 LEU A C 1
ATOM 1352 O O . LEU A 1 181 ? 3.028 7.158 3.031 1.00 79.88 181 LEU A O 1
ATOM 1356 N N . SER A 1 182 ? 4.409 7.543 4.762 1.00 77.75 182 SER A N 1
ATOM 1357 C CA . SER A 1 182 ? 5.577 7.876 3.942 1.00 77.75 182 SER A CA 1
ATOM 1358 C C . SER A 1 182 ? 6.035 6.702 3.074 1.00 77.75 182 SER A C 1
ATOM 1360 O O . SER A 1 182 ? 6.551 6.919 1.978 1.00 77.75 182 SER A O 1
ATOM 1362 N N . ILE A 1 183 ? 5.784 5.468 3.524 1.00 76.25 183 ILE A N 1
ATOM 1363 C CA . ILE A 1 183 ? 6.216 4.207 2.900 1.00 76.25 183 ILE A CA 1
ATOM 1364 C C . ILE A 1 183 ? 5.763 4.043 1.443 1.00 76.25 183 ILE A C 1
ATOM 1366 O O . ILE A 1 183 ? 6.536 3.540 0.632 1.00 76.25 183 ILE A O 1
ATOM 1370 N N . LYS A 1 184 ? 4.548 4.482 1.089 1.00 77.62 184 LYS A N 1
ATOM 1371 C CA . LYS A 1 184 ? 4.030 4.394 -0.292 1.00 77.62 184 LYS A CA 1
ATOM 1372 C C . LYS A 1 184 ? 3.878 5.724 -1.018 1.00 77.62 184 LYS A C 1
ATOM 1374 O O . LYS A 1 184 ? 3.564 5.722 -2.201 1.00 77.62 184 LYS A O 1
ATOM 1379 N N . SER A 1 185 ? 4.119 6.834 -0.328 1.00 77.69 185 SER A N 1
ATOM 1380 C CA . SER A 1 185 ? 4.027 8.177 -0.901 1.00 77.69 185 SER A CA 1
ATOM 1381 C C . SER A 1 185 ? 5.418 8.701 -1.268 1.00 77.69 185 SER A C 1
ATOM 1383 O O . SER A 1 185 ? 5.764 8.800 -2.439 1.00 77.69 185 SER A O 1
ATOM 1385 N N . VAL A 1 186 ? 6.252 8.973 -0.261 1.00 74.06 186 VAL A N 1
ATOM 1386 C CA . VAL A 1 186 ? 7.508 9.728 -0.416 1.00 74.06 186 VAL A CA 1
ATOM 1387 C C . VAL A 1 186 ? 8.714 8.811 -0.622 1.00 74.06 186 VAL A C 1
ATOM 1389 O O . VAL A 1 186 ? 9.592 9.105 -1.431 1.00 74.06 186 VAL A O 1
ATOM 1392 N N . VAL A 1 187 ? 8.747 7.669 0.069 1.00 78.19 187 VAL A N 1
ATOM 1393 C CA . VAL A 1 187 ? 9.832 6.684 -0.042 1.00 78.19 187 VAL A CA 1
ATOM 1394 C C . VAL A 1 187 ? 10.055 6.189 -1.480 1.00 78.19 187 VAL A C 1
ATOM 1396 O O . VAL A 1 187 ? 11.214 6.172 -1.887 1.00 78.19 187 VAL A O 1
ATOM 1399 N N . PRO A 1 188 ? 9.036 5.831 -2.291 1.00 77.00 188 PRO A N 1
ATOM 1400 C CA . PRO A 1 188 ? 9.282 5.382 -3.665 1.00 77.00 188 PRO A CA 1
ATOM 1401 C C . PRO A 1 188 ? 9.866 6.481 -4.560 1.00 77.00 188 PRO A C 1
ATOM 1403 O O . PRO A 1 188 ? 10.716 6.183 -5.397 1.00 77.00 188 PRO A O 1
ATOM 1406 N N . VAL A 1 189 ? 9.479 7.745 -4.350 1.00 75.19 189 VAL A N 1
ATOM 1407 C CA . VAL A 1 189 ? 10.062 8.896 -5.059 1.00 75.19 189 VAL A CA 1
ATOM 1408 C C . VAL A 1 189 ? 11.542 9.036 -4.695 1.00 75.19 189 VAL A C 1
ATOM 1410 O O . VAL A 1 189 ? 12.395 9.082 -5.580 1.00 75.19 189 VAL A O 1
ATOM 1413 N N . ALA A 1 190 ? 11.874 8.984 -3.402 1.00 73.88 190 ALA A N 1
ATOM 1414 C CA . ALA A 1 190 ? 13.261 9.033 -2.938 1.00 73.88 190 ALA A CA 1
ATOM 1415 C C . ALA A 1 190 ? 14.099 7.850 -3.458 1.00 73.88 190 ALA A C 1
ATOM 1417 O O . ALA A 1 190 ? 15.241 8.032 -3.877 1.00 73.88 190 ALA A O 1
ATOM 1418 N N . LEU A 1 191 ? 13.524 6.644 -3.488 1.00 76.00 191 LEU A N 1
ATOM 1419 C CA . LEU A 1 191 ? 14.204 5.449 -3.986 1.00 76.00 191 LEU A CA 1
ATOM 1420 C C . LEU A 1 191 ? 14.445 5.510 -5.500 1.00 76.00 191 LEU A C 1
ATOM 1422 O O . LEU A 1 191 ? 15.477 5.043 -5.978 1.00 76.00 191 LEU A O 1
ATOM 1426 N N . SER A 1 192 ? 13.509 6.097 -6.254 1.00 73.56 192 SER A N 1
ATOM 1427 C CA . SER A 1 192 ? 13.644 6.266 -7.705 1.00 73.56 192 SER A CA 1
ATOM 1428 C C . SER A 1 192 ? 14.807 7.190 -8.080 1.00 73.56 192 SER A C 1
ATOM 1430 O O . SER A 1 192 ? 15.482 6.948 -9.077 1.00 73.56 192 SER A O 1
ATOM 1432 N N . ALA A 1 193 ? 15.125 8.174 -7.232 1.00 72.44 193 ALA A N 1
ATOM 1433 C CA . ALA A 1 193 ? 16.265 9.064 -7.433 1.00 72.44 193 ALA A CA 1
ATOM 1434 C C . ALA A 1 193 ? 17.629 8.360 -7.289 1.00 72.44 193 ALA A C 1
ATOM 1436 O O . ALA A 1 193 ? 18.630 8.890 -7.775 1.00 72.44 193 ALA A O 1
ATOM 1437 N N . LEU A 1 194 ? 17.665 7.187 -6.642 1.00 76.31 194 LEU A N 1
ATOM 1438 C CA . LEU A 1 194 ? 18.882 6.427 -6.350 1.00 76.31 194 LEU A CA 1
ATOM 1439 C C . LEU A 1 194 ? 19.226 5.385 -7.434 1.00 76.31 194 LEU A C 1
ATOM 1441 O O . LEU A 1 194 ? 20.292 4.783 -7.361 1.00 76.31 194 LEU A O 1
ATOM 1445 N N . ALA A 1 195 ? 18.347 5.175 -8.429 1.00 76.38 195 ALA A N 1
ATOM 1446 C CA . ALA A 1 195 ? 18.556 4.279 -9.581 1.00 76.38 195 ALA A CA 1
ATOM 1447 C C . ALA A 1 195 ? 19.149 2.898 -9.210 1.00 76.38 195 ALA A C 1
ATOM 1449 O O . ALA A 1 195 ? 20.104 2.415 -9.816 1.00 76.38 195 ALA A O 1
ATOM 1450 N N . LEU A 1 196 ? 18.590 2.272 -8.171 1.00 78.12 196 LEU A N 1
ATOM 1451 C CA . LEU A 1 196 ? 19.124 1.040 -7.590 1.00 78.12 196 LEU A CA 1
ATOM 1452 C C . LEU A 1 196 ? 19.050 -0.160 -8.551 1.00 78.12 196 LEU A C 1
ATOM 1454 O O . LEU A 1 196 ? 18.040 -0.327 -9.241 1.00 78.12 196 LEU A O 1
ATOM 1458 N N . PRO A 1 197 ? 20.046 -1.068 -8.525 1.00 83.25 197 PRO A N 1
ATOM 1459 C CA . PRO A 1 197 ? 19.966 -2.322 -9.262 1.00 83.25 197 PRO A CA 1
ATOM 1460 C C . PRO A 1 197 ? 18.826 -3.202 -8.721 1.00 83.25 197 PRO A C 1
ATOM 1462 O O . PRO A 1 197 ? 18.518 -3.190 -7.524 1.00 83.25 197 PRO A O 1
ATOM 1465 N N . LEU A 1 198 ? 18.226 -4.011 -9.604 1.00 76.44 198 LEU A N 1
ATOM 1466 C CA . LEU A 1 198 ? 17.080 -4.892 -9.319 1.00 76.44 198 LEU A CA 1
ATOM 1467 C C . LEU A 1 198 ? 17.146 -5.664 -7.982 1.00 76.44 198 LEU A C 1
ATOM 1469 O O . LEU A 1 198 ? 16.173 -5.583 -7.229 1.00 76.44 198 LEU A O 1
ATOM 1473 N N . PRO A 1 199 ? 18.237 -6.376 -7.625 1.00 81.25 199 PRO A N 1
ATOM 1474 C CA . PRO A 1 199 ? 18.283 -7.135 -6.372 1.00 81.25 199 PRO A CA 1
ATOM 1475 C C . PRO A 1 199 ? 18.193 -6.237 -5.134 1.00 81.25 199 PRO A C 1
ATOM 1477 O O . PRO A 1 199 ? 17.491 -6.570 -4.177 1.00 81.25 199 PRO A O 1
ATOM 1480 N N . LEU A 1 200 ? 18.842 -5.070 -5.165 1.00 83.81 200 LEU A N 1
ATOM 1481 C CA . LEU A 1 200 ? 18.792 -4.131 -4.049 1.00 83.81 200 LEU A CA 1
ATOM 1482 C C . LEU A 1 200 ? 17.399 -3.505 -3.927 1.00 83.81 200 LEU A C 1
ATOM 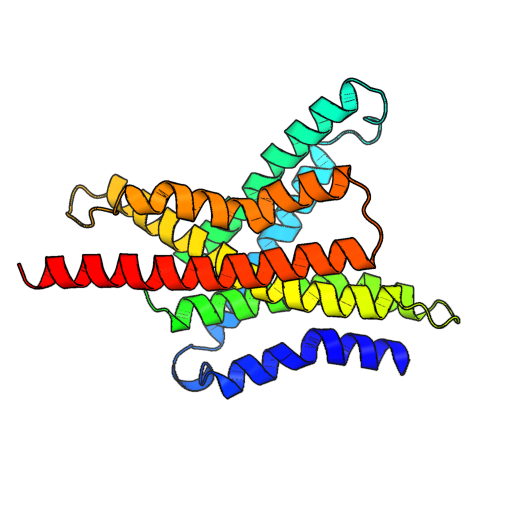1484 O O . LEU A 1 200 ? 16.885 -3.375 -2.821 1.00 83.81 200 LEU A O 1
ATOM 1488 N N . ALA A 1 201 ? 16.753 -3.198 -5.057 1.00 80.31 201 ALA A N 1
ATOM 1489 C CA . ALA A 1 201 ? 15.390 -2.674 -5.076 1.00 80.31 201 ALA A CA 1
ATOM 1490 C C . ALA A 1 201 ? 14.372 -3.663 -4.472 1.00 80.31 201 ALA A C 1
ATOM 1492 O O . ALA A 1 201 ? 13.441 -3.254 -3.770 1.00 80.31 201 ALA A O 1
ATOM 1493 N N . ILE A 1 202 ? 14.554 -4.966 -4.714 1.00 83.69 202 ILE A N 1
ATOM 1494 C CA . ILE A 1 202 ? 13.730 -6.018 -4.104 1.00 83.69 202 ILE A CA 1
ATOM 1495 C C . ILE A 1 202 ? 14.002 -6.085 -2.598 1.00 83.69 202 ILE A C 1
ATOM 1497 O O . ILE A 1 202 ? 13.052 -6.055 -1.815 1.00 83.69 202 ILE A O 1
ATOM 1501 N N . ALA A 1 203 ? 15.270 -6.089 -2.176 1.00 86.50 203 ALA A N 1
ATOM 1502 C CA . ALA A 1 203 ? 15.640 -6.124 -0.759 1.00 86.50 203 ALA A CA 1
ATOM 1503 C C . ALA A 1 203 ? 15.071 -4.929 0.026 1.00 86.50 203 ALA A C 1
ATOM 1505 O O . ALA A 1 203 ? 14.489 -5.111 1.096 1.00 86.50 203 ALA A O 1
ATOM 1506 N N . THR A 1 204 ? 15.146 -3.716 -0.531 1.00 85.12 204 THR A N 1
ATOM 1507 C CA . THR A 1 204 ? 14.539 -2.527 0.084 1.00 85.12 204 THR A CA 1
ATOM 1508 C C . THR A 1 204 ? 13.020 -2.641 0.152 1.00 85.12 204 THR A C 1
ATOM 1510 O O . THR A 1 204 ? 12.439 -2.318 1.184 1.00 85.12 204 THR A O 1
ATOM 1513 N N . SER A 1 205 ? 12.364 -3.152 -0.900 1.00 83.88 205 SER A N 1
ATOM 1514 C CA . SER A 1 205 ? 10.905 -3.346 -0.890 1.00 83.88 205 SER A CA 1
ATOM 1515 C C . SER A 1 205 ? 10.470 -4.372 0.158 1.00 83.88 205 SER A C 1
ATOM 1517 O O . SER A 1 205 ? 9.489 -4.144 0.861 1.00 83.88 205 SER A O 1
ATOM 1519 N N . ALA A 1 206 ? 11.242 -5.445 0.348 1.00 87.56 206 ALA A N 1
ATOM 1520 C CA . ALA A 1 206 ? 10.994 -6.447 1.376 1.00 87.56 206 ALA A CA 1
ATOM 1521 C C . ALA A 1 206 ? 11.163 -5.862 2.787 1.00 87.56 206 ALA A C 1
ATOM 1523 O O . ALA A 1 206 ? 10.288 -6.037 3.635 1.00 87.56 206 ALA A O 1
ATOM 1524 N N . ALA A 1 207 ? 12.248 -5.118 3.031 1.00 88.06 207 ALA A N 1
ATOM 1525 C CA . ALA A 1 207 ? 12.492 -4.462 4.316 1.00 88.06 207 ALA A CA 1
ATOM 1526 C C . ALA A 1 207 ? 11.366 -3.478 4.673 1.00 88.06 207 ALA A C 1
ATOM 1528 O O . ALA A 1 207 ? 10.850 -3.497 5.792 1.00 88.06 207 ALA A O 1
ATOM 1529 N N . ILE A 1 208 ? 10.931 -2.673 3.700 1.00 87.00 208 ILE A N 1
ATOM 1530 C CA . ILE A 1 208 ? 9.810 -1.740 3.846 1.00 87.00 208 ILE A CA 1
ATOM 1531 C C . ILE A 1 208 ? 8.502 -2.499 4.109 1.00 87.00 208 ILE A C 1
ATOM 1533 O O . ILE A 1 208 ? 7.749 -2.140 5.015 1.00 87.00 208 ILE A O 1
ATOM 1537 N N . ALA A 1 209 ? 8.232 -3.567 3.360 1.00 87.50 209 ALA A N 1
ATOM 1538 C CA . ALA A 1 209 ? 7.022 -4.369 3.493 1.00 87.50 209 ALA A CA 1
ATOM 1539 C C . ALA A 1 209 ? 6.892 -4.989 4.888 1.00 87.50 209 ALA A C 1
ATOM 1541 O O . ALA A 1 209 ? 5.907 -4.741 5.585 1.00 87.50 209 ALA A O 1
ATOM 1542 N N . PHE A 1 210 ? 7.901 -5.737 5.338 1.00 88.44 210 PHE A N 1
ATOM 1543 C CA . PHE A 1 210 ? 7.867 -6.367 6.656 1.00 88.44 210 PHE A CA 1
ATOM 1544 C C . PHE A 1 210 ? 7.925 -5.334 7.781 1.00 88.44 210 PHE A C 1
ATOM 1546 O O . PHE A 1 210 ? 7.128 -5.416 8.717 1.00 88.44 210 PHE A O 1
ATOM 1553 N N . GLY A 1 211 ? 8.796 -4.327 7.669 1.00 86.75 211 GLY A N 1
ATOM 1554 C CA . GLY A 1 211 ? 8.901 -3.249 8.651 1.00 86.75 211 GLY A CA 1
ATOM 1555 C C . GLY A 1 211 ? 7.570 -2.523 8.844 1.00 86.75 211 GLY A C 1
ATOM 1556 O O . GLY A 1 211 ? 7.090 -2.405 9.971 1.00 86.75 211 GLY A O 1
ATOM 1557 N N . SER A 1 212 ? 6.921 -2.122 7.747 1.00 87.06 212 SER A N 1
ATOM 1558 C CA . SER A 1 212 ? 5.612 -1.457 7.784 1.00 87.06 212 SER A CA 1
ATOM 1559 C C . SER A 1 212 ? 4.520 -2.338 8.390 1.00 87.06 212 SER A C 1
ATOM 1561 O O . SER A 1 212 ? 3.703 -1.851 9.169 1.00 87.06 212 SER A O 1
ATOM 1563 N N . TYR A 1 213 ? 4.519 -3.638 8.089 1.00 87.50 213 TYR A N 1
ATOM 1564 C CA . TYR A 1 213 ? 3.525 -4.574 8.598 1.00 87.50 213 TYR A CA 1
ATOM 1565 C C . TYR A 1 213 ? 3.642 -4.776 10.114 1.00 87.50 213 TYR A C 1
ATOM 1567 O O . TYR A 1 213 ? 2.640 -4.672 10.828 1.00 87.50 213 TYR A O 1
ATOM 1575 N N . TYR A 1 214 ? 4.851 -5.018 10.630 1.00 87.88 214 TYR A N 1
ATOM 1576 C CA . TYR A 1 214 ? 5.072 -5.173 12.073 1.00 87.88 214 TYR A CA 1
ATOM 1577 C C . TYR A 1 214 ? 4.796 -3.876 12.835 1.00 87.88 214 TYR A C 1
ATOM 1579 O O . TYR A 1 214 ? 4.147 -3.899 13.883 1.00 87.88 214 TYR A O 1
ATOM 1587 N N . LEU A 1 215 ? 5.219 -2.740 12.277 1.00 87.25 215 LEU A N 1
ATOM 1588 C CA . LEU A 1 215 ? 4.972 -1.418 12.846 1.00 87.25 215 LEU A CA 1
ATOM 1589 C C . LEU A 1 215 ? 3.465 -1.090 12.884 1.00 87.25 215 LEU A C 1
ATOM 1591 O O . LEU A 1 215 ? 2.947 -0.585 13.879 1.00 87.25 215 LEU A O 1
ATOM 1595 N N . ALA A 1 216 ? 2.724 -1.447 11.835 1.00 85.69 216 ALA A N 1
ATOM 1596 C CA . ALA A 1 216 ? 1.272 -1.307 11.809 1.00 85.69 216 ALA A CA 1
ATOM 1597 C C . ALA A 1 216 ? 0.586 -2.190 12.861 1.00 85.69 216 ALA A C 1
ATOM 1599 O O . ALA A 1 216 ? -0.345 -1.748 13.537 1.00 85.69 216 ALA A O 1
ATOM 1600 N N . GLN A 1 217 ? 1.057 -3.423 13.058 1.00 85.00 217 GLN A N 1
ATOM 1601 C CA . GLN A 1 217 ? 0.504 -4.312 14.080 1.00 85.00 217 GLN A CA 1
ATOM 1602 C C . GLN A 1 217 ? 0.744 -3.827 15.512 1.00 85.00 217 GLN A C 1
ATOM 1604 O O . GLN A 1 217 ? -0.149 -3.976 16.354 1.00 85.00 217 GLN A O 1
ATOM 1609 N N . SER A 1 218 ? 1.909 -3.246 15.802 1.00 85.12 218 SER A N 1
ATOM 1610 C CA . SER A 1 218 ? 2.197 -2.692 17.127 1.00 85.12 218 SER A CA 1
ATOM 1611 C C . SER A 1 218 ? 1.351 -1.443 17.396 1.00 85.12 218 SER A C 1
ATOM 1613 O O . SER A 1 218 ? 0.685 -1.371 18.431 1.00 85.12 218 SER A O 1
ATOM 1615 N N . ALA A 1 219 ? 1.249 -0.522 16.433 1.00 83.69 219 ALA A N 1
ATOM 1616 C CA . ALA A 1 219 ? 0.404 0.671 16.543 1.00 83.69 219 ALA A CA 1
ATOM 1617 C C . ALA A 1 219 ? -1.092 0.335 16.673 1.00 83.69 219 ALA A C 1
ATOM 1619 O O . ALA A 1 219 ? -1.752 0.825 17.587 1.00 83.69 219 ALA A O 1
ATOM 1620 N N . PHE A 1 220 ? -1.595 -0.562 15.816 1.00 81.19 220 PHE A N 1
ATOM 1621 C CA . PHE A 1 220 ? -2.541 -1.633 16.159 1.00 81.19 220 PHE A CA 1
ATOM 1622 C C . PHE A 1 220 ? -2.951 -1.807 17.620 1.00 81.19 220 PHE A C 1
ATOM 1624 O O . PHE A 1 220 ? -3.970 -1.329 18.130 1.00 81.19 220 PHE A O 1
ATOM 1631 N N . ALA A 1 221 ? -2.146 -2.645 18.266 1.00 83.06 221 ALA A N 1
ATOM 1632 C CA . ALA A 1 221 ? -2.346 -3.111 19.620 1.00 83.06 221 ALA A CA 1
ATOM 1633 C C . ALA A 1 221 ? -2.374 -1.951 20.619 1.00 83.06 221 ALA A C 1
ATOM 1635 O O . ALA A 1 221 ? -3.252 -1.928 21.484 1.00 83.06 221 ALA A O 1
ATOM 1636 N N . ILE A 1 222 ? -1.485 -0.967 20.456 1.00 83.56 222 ILE A N 1
ATOM 1637 C CA . ILE A 1 222 ? -1.413 0.209 21.330 1.00 83.56 222 ILE A CA 1
ATOM 1638 C C . ILE A 1 222 ? -2.723 0.999 21.262 1.00 83.56 222 ILE A C 1
ATOM 1640 O O . ILE A 1 222 ? -3.349 1.212 22.301 1.00 83.56 222 ILE A O 1
ATOM 1644 N N . HIS A 1 223 ? -3.189 1.349 20.058 1.00 80.56 223 HIS A N 1
ATOM 1645 C CA . HIS A 1 223 ? -4.437 2.092 19.848 1.00 80.56 223 HIS A CA 1
ATOM 1646 C C . HIS A 1 223 ? -5.659 1.363 20.429 1.00 80.56 223 HIS A C 1
ATOM 1648 O O . HIS A 1 223 ? -6.537 1.975 21.039 1.00 80.56 223 HIS A O 1
ATOM 1654 N N . ARG A 1 224 ? -5.718 0.033 20.297 1.00 77.69 224 ARG A N 1
ATOM 1655 C CA . ARG A 1 224 ? -6.815 -0.756 20.875 1.00 77.69 224 ARG A CA 1
ATOM 1656 C C . ARG A 1 224 ? -6.754 -0.792 22.407 1.00 77.69 224 ARG A C 1
ATOM 1658 O O . ARG A 1 224 ? -7.790 -0.677 23.058 1.00 77.69 224 ARG A O 1
ATOM 1665 N N . SER A 1 225 ? -5.563 -0.938 22.987 1.00 77.25 225 SER A N 1
ATOM 1666 C CA . SER A 1 225 ? -5.381 -1.015 24.445 1.00 77.25 225 SER A CA 1
ATOM 1667 C C . SER A 1 225 ? -5.797 0.275 25.161 1.00 77.25 225 SER A C 1
ATOM 1669 O O . SER A 1 225 ? -6.405 0.233 26.231 1.00 77.25 225 SER A O 1
ATOM 1671 N N . THR A 1 226 ? -5.531 1.427 24.545 1.00 73.94 226 THR A N 1
ATOM 1672 C CA . THR A 1 226 ? -5.854 2.748 25.097 1.00 73.94 226 THR A CA 1
ATOM 1673 C C . THR A 1 226 ? -7.346 3.053 24.996 1.00 73.94 226 THR A C 1
ATOM 1675 O O . THR A 1 226 ? -7.898 3.676 25.901 1.00 73.94 226 THR A O 1
ATOM 1678 N N . ARG A 1 227 ? -8.022 2.545 23.955 1.00 69.94 227 ARG A N 1
ATOM 1679 C CA . ARG A 1 227 ? -9.488 2.580 23.819 1.00 69.94 227 ARG A CA 1
ATOM 1680 C C . ARG A 1 227 ? -10.201 1.753 24.897 1.00 69.94 227 ARG A C 1
ATOM 1682 O O . ARG A 1 227 ? -11.178 2.245 25.450 1.00 69.94 227 ARG A O 1
ATOM 1689 N N . TYR A 1 228 ? -9.729 0.541 25.211 1.00 66.38 228 TYR A N 1
ATOM 1690 C CA . TYR A 1 228 ? -10.352 -0.297 26.252 1.00 66.38 228 TYR A CA 1
ATOM 1691 C C . TYR A 1 228 ? -10.186 0.291 27.654 1.00 66.38 228 TYR A C 1
ATOM 1693 O O . TYR A 1 228 ? -11.179 0.475 28.345 1.00 66.38 228 TYR A O 1
ATOM 1701 N N . LYS A 1 229 ? -8.969 0.709 28.035 1.00 62.84 229 LYS A N 1
ATOM 1702 C CA . LYS A 1 229 ? -8.711 1.314 29.358 1.00 62.84 229 LYS A CA 1
ATOM 1703 C C . LYS A 1 229 ? -9.556 2.558 29.663 1.00 62.84 229 LYS A C 1
ATOM 1705 O O . LYS A 1 229 ? -9.707 2.903 30.829 1.00 62.84 229 LYS A O 1
ATOM 1710 N N . LYS A 1 230 ? -10.052 3.256 28.636 1.00 59.06 230 LYS A N 1
ATOM 1711 C CA . LYS A 1 230 ? -10.941 4.419 28.780 1.00 59.06 230 LYS A CA 1
ATOM 1712 C C . LYS A 1 230 ? -12.429 4.076 28.750 1.00 59.06 230 LYS A C 1
ATOM 1714 O O . LYS A 1 230 ? -13.220 4.943 29.078 1.00 59.06 230 LYS A O 1
ATOM 1719 N N . ARG A 1 231 ? -12.816 2.871 28.318 1.00 57.56 231 ARG A N 1
ATOM 1720 C CA . ARG A 1 231 ? -14.214 2.414 28.363 1.00 57.56 231 ARG A CA 1
ATOM 1721 C C . ARG A 1 231 ? -14.602 1.901 29.753 1.00 57.56 231 ARG A C 1
ATOM 1723 O O . ARG A 1 231 ? -15.774 1.952 30.093 1.00 57.56 231 ARG A O 1
ATOM 1730 N N . ASP A 1 232 ? -13.616 1.439 30.520 1.00 56.97 232 ASP A N 1
ATOM 1731 C CA . ASP A 1 232 ? -13.794 0.888 31.870 1.00 56.97 232 ASP A CA 1
ATOM 1732 C C . ASP A 1 232 ? -13.631 1.946 32.990 1.00 56.97 232 ASP A C 1
ATOM 1734 O O . ASP A 1 232 ? -13.613 1.593 34.168 1.00 56.97 232 ASP A O 1
ATOM 1738 N N . ARG A 1 233 ? -13.472 3.231 32.639 1.00 48.44 233 ARG A N 1
ATOM 1739 C CA . ARG A 1 233 ? -13.438 4.383 33.559 1.00 48.44 233 ARG A CA 1
ATOM 1740 C C . ARG A 1 233 ? -14.578 5.332 33.235 1.00 48.44 233 ARG A C 1
ATOM 1742 O O . ARG A 1 233 ? -15.093 5.938 34.193 1.00 48.44 233 ARG A O 1
#

Foldseek 3Di:
DVQLVVLVCLQCVVLVVCCVVVVLVVVPDLVLLQLLQVLLVVLVVQLVVQLVPVQDPPQPDDVSVVVNLVSQLVSLCSNLVSLLVSLVVQDDDDPSSLLSSLSSNLNNQSVVCSVVLVVVVPPPDPDCLSNLVSLLSVLVSLLSSLQSLLSNLVNLVVVCVVDPPDLDRDVVCVVLSVLSNCLRRNVVSVVVVVVDDSVVSSVVSNCSSVVSNVSSVVSVVVSVVVVVVVVVD